Protein AF-A0A9P7B261-F1 (afdb_monomer_lite)

Foldseek 3Di:
DDDPPVDFWDKAFQAKDWDDDPDFDIWIWTWIDTPPDRDIWIKTWFDQQLDFQRLLQDDPPDAQVNNVGRVNAPDDDDPPDRHRQDDVVLRGGWDADPPRSTTDDDVSRHDDQPPAAEEEAAEDECCVCPVVDLLACRNVLVVVSVVQQRDCADPLPRDGGNVRGHIYTYHPCYPLNPDDVLNVQLVVVVVVPDASVRSCVVVVHDPHPDDCSNVLSRCVSSSHANYAYAFQQVVNQVSNDDPPRHHDPHDDYREAVCLRDVVDGRDDPSHVSVVCCCVPPVPGNYDRPDPDPPPDD

pLDDT: mean 89.4, std 12.5, range [31.41, 98.75]

InterPro domains:
  IPR000926 GTP cyclohydrolase II, RibA [TIGR00505] (62-286)
  IPR000926 GTP cyclohydrolase II, RibA [cd00641] (11-286)
  IPR032677 GTP cyclohydrolase II [PF00925] (111-252)
  IPR036144 GTP cyclohydrolase II superfamily [G3DSA:3.40.50.10990] (10-256)
  IPR036144 GTP cyclohydrolase II superfamily [SSF142695] (10-254)

Sequence (297 aa):
MTANNTDLPIVQCIARARIPTTQGPDIFLHLYANNRDNKEHLAIVFGEDIRSRSLFKRRPGETQNDRMIRGAYVGKLHPGRTIADTDGKLGLTLHFDDKTGELLYESKTTWDPENATLVRIHSECYTGENAWSARCDCGEQFDRAGKLIACEHEKETGIKGGNGHGVIVYLRQEGRGIGLGEKLKAYNLQDLGADTVQANVMLNHPVDARDFSIGKAIIMDLGISNVRLLTNNPDKIAQVEYEPRIRCVERVPMVPIHWTNENEGIKSKEIEGYLRTKIERMGHLLQEPIKLHTTTE

Organism: Maudiozyma exigua (NCBI:txid34358)

Secondary structure (DSSP, 8-state):
------PPPPEEEEEEEEE--SSSS-EEEEEEEESSSS--EEEEEESSS---HHHHS--TT--HHHHHHTT--SS---TT---SSEETTTTEE--B-TTT-PBPP-TTTS--TTS-EEEEEEE--HHHHHS--TT-SHHHHHHHHHHHHHSSB-TTT--B--TT-EEEEEE--GGGGT-HHHHHHHHHHHHTT--HHHHHHHTT--S----THHHHHHHHHTT--EEEEE-S-HHHHHHH-BTTTBEEEEEEP---HHHH-TTSS---HHHHHHHHHHHHTT---------------

Structure (mmCIF, N/CA/C/O backbone):
data_AF-A0A9P7B261-F1
#
_entry.id   AF-A0A9P7B261-F1
#
loop_
_atom_site.group_PDB
_atom_site.id
_atom_site.type_symbol
_atom_site.label_atom_id
_atom_site.label_alt_id
_atom_site.label_comp_id
_atom_site.label_asym_id
_atom_site.label_entity_id
_atom_site.label_seq_id
_atom_site.pdbx_PDB_ins_code
_atom_site.Cartn_x
_atom_site.Cartn_y
_atom_site.Cartn_z
_atom_site.occupancy
_atom_site.B_iso_or_equiv
_atom_site.auth_seq_id
_atom_site.auth_comp_id
_atom_site.auth_asym_id
_atom_site.auth_atom_id
_atom_site.pdbx_PDB_model_num
ATOM 1 N N . MET A 1 1 ? 0.373 -26.857 -16.756 1.00 36.69 1 MET A N 1
ATOM 2 C CA . MET A 1 1 ? -0.241 -27.347 -15.505 1.00 36.69 1 MET A CA 1
ATOM 3 C C . MET A 1 1 ? 0.471 -26.663 -14.354 1.00 36.69 1 MET A C 1
ATOM 5 O O . MET A 1 1 ? 1.553 -27.088 -13.980 1.00 36.69 1 MET A O 1
ATOM 9 N N . THR A 1 2 ? -0.066 -25.550 -13.870 1.00 31.41 2 THR A N 1
ATOM 10 C CA . THR A 1 2 ? 0.510 -24.787 -12.756 1.00 31.41 2 THR A CA 1
ATOM 11 C C . THR A 1 2 ? -0.577 -24.624 -11.713 1.00 31.41 2 THR A C 1
ATOM 13 O O . THR A 1 2 ? -1.710 -24.288 -12.044 1.00 31.41 2 THR A O 1
ATOM 16 N N . ALA A 1 3 ? -0.235 -24.999 -10.487 1.00 31.95 3 ALA A N 1
ATOM 17 C CA . ALA A 1 3 ? -1.153 -25.233 -9.392 1.00 31.95 3 ALA A CA 1
ATOM 18 C C . ALA A 1 3 ? -2.058 -24.023 -9.128 1.00 31.95 3 ALA A C 1
ATOM 20 O O . ALA A 1 3 ? -1.593 -22.959 -8.723 1.00 31.95 3 ALA A O 1
ATOM 21 N N . ASN A 1 4 ? -3.362 -24.236 -9.300 1.00 34.81 4 ASN A N 1
ATOM 22 C CA . ASN A 1 4 ? -4.404 -23.482 -8.622 1.00 34.81 4 ASN A CA 1
ATOM 23 C C . ASN A 1 4 ? -4.225 -23.700 -7.114 1.00 34.81 4 ASN A C 1
ATOM 25 O O . ASN A 1 4 ? -4.826 -24.601 -6.536 1.00 34.81 4 ASN A O 1
ATOM 29 N N . ASN A 1 5 ? -3.350 -22.922 -6.480 1.00 42.59 5 ASN A N 1
ATOM 30 C CA . ASN A 1 5 ? -3.343 -22.818 -5.031 1.00 42.59 5 ASN A CA 1
ATOM 31 C C . ASN A 1 5 ? -4.455 -21.826 -4.671 1.00 42.59 5 ASN A C 1
ATOM 33 O O . ASN A 1 5 ? -4.249 -20.617 -4.664 1.00 42.59 5 ASN A O 1
ATOM 37 N N . THR A 1 6 ? -5.666 -22.362 -4.534 1.00 54.78 6 THR A N 1
ATOM 38 C CA . THR A 1 6 ? -6.939 -21.641 -4.393 1.00 54.78 6 THR A CA 1
ATOM 39 C C . THR A 1 6 ? -7.131 -20.957 -3.045 1.00 54.78 6 THR A C 1
ATOM 41 O O . THR A 1 6 ? -8.149 -20.296 -2.866 1.00 54.78 6 THR A O 1
ATOM 44 N N . ASP A 1 7 ? -6.194 -21.101 -2.108 1.00 77.06 7 ASP A N 1
ATOM 45 C CA . ASP A 1 7 ? -6.332 -20.521 -0.776 1.00 77.06 7 ASP A CA 1
ATOM 46 C C . ASP A 1 7 ? -5.539 -19.218 -0.656 1.00 77.06 7 ASP A C 1
ATOM 48 O O . ASP A 1 7 ? -4.327 -19.165 -0.891 1.00 77.06 7 ASP A O 1
ATOM 52 N N . LEU A 1 8 ? -6.250 -18.146 -0.309 1.00 88.69 8 LEU A N 1
ATOM 53 C CA . LEU A 1 8 ? -5.652 -16.857 0.010 1.00 88.69 8 LEU A CA 1
ATOM 54 C C . LEU A 1 8 ? -4.740 -16.993 1.235 1.00 88.69 8 LEU A C 1
ATOM 56 O O . LEU A 1 8 ? -5.130 -17.637 2.212 1.00 88.69 8 LEU A O 1
ATOM 60 N N . PRO A 1 9 ? -3.561 -16.349 1.243 1.00 92.94 9 PRO A N 1
ATOM 61 C CA . PRO A 1 9 ? -2.733 -16.333 2.433 1.00 92.94 9 PRO A CA 1
ATOM 62 C C . PRO A 1 9 ? -3.465 -15.616 3.567 1.00 92.94 9 PRO A C 1
ATOM 64 O O . PRO A 1 9 ? -4.174 -14.626 3.364 1.00 92.94 9 PRO A O 1
ATOM 67 N N . ILE A 1 10 ? -3.259 -16.111 4.782 1.00 95.06 10 ILE A N 1
ATOM 68 C CA . ILE A 1 10 ? -3.734 -15.452 5.990 1.00 95.06 10 ILE A CA 1
ATOM 69 C C . ILE A 1 10 ? -2.763 -14.314 6.268 1.00 95.06 10 ILE A C 1
ATOM 71 O O . ILE A 1 10 ? -1.568 -14.550 6.448 1.00 95.06 10 ILE A O 1
ATOM 75 N N . VAL A 1 11 ? -3.283 -13.090 6.308 1.00 97.50 11 VAL A N 1
ATOM 76 C CA . VAL A 1 11 ? -2.526 -11.897 6.691 1.00 97.50 11 VAL A CA 1
ATOM 77 C C . VAL A 1 11 ? -3.073 -11.332 7.993 1.00 97.50 11 VAL A C 1
ATOM 79 O O . VAL A 1 11 ? -4.273 -11.390 8.256 1.00 97.50 11 VAL A O 1
ATOM 82 N N . GLN A 1 12 ? -2.186 -10.775 8.807 1.00 97.81 12 GLN A N 1
ATOM 83 C CA . GLN A 1 12 ? -2.548 -10.114 10.051 1.00 97.81 12 GLN A CA 1
ATOM 84 C C . GLN A 1 12 ? -1.775 -8.809 10.169 1.00 97.81 12 GLN A C 1
ATOM 86 O O . GLN A 1 12 ? -0.544 -8.806 10.141 1.00 97.81 12 GLN A O 1
ATOM 91 N N . CYS A 1 13 ? -2.492 -7.701 10.336 1.00 98.50 13 CYS A N 1
ATOM 92 C CA . CYS A 1 13 ? -1.873 -6.428 10.649 1.00 98.50 13 CYS A CA 1
ATOM 93 C C . CYS A 1 13 ? -1.419 -6.432 12.115 1.00 98.50 13 CYS A C 1
ATOM 95 O O . CYS A 1 13 ? -2.220 -6.545 13.049 1.00 98.50 13 CYS A O 1
ATOM 97 N N . ILE A 1 14 ? -0.106 -6.354 12.306 1.00 97.38 14 ILE A N 1
ATOM 98 C CA . ILE A 1 14 ? 0.549 -6.434 13.611 1.00 97.38 14 ILE A CA 1
ATOM 99 C C . ILE A 1 14 ? 0.516 -5.072 14.299 1.00 97.38 14 ILE A C 1
ATOM 101 O O . ILE A 1 14 ? 0.225 -4.989 15.493 1.00 97.38 14 ILE A O 1
ATOM 105 N N . ALA A 1 15 ? 0.807 -4.016 13.539 1.00 98.12 15 ALA A N 1
ATOM 106 C CA . ALA A 1 15 ? 0.927 -2.664 14.053 1.00 98.12 15 ALA A CA 1
ATOM 107 C C . ALA A 1 15 ? 0.509 -1.625 13.010 1.00 98.12 15 ALA A C 1
ATOM 109 O O . ALA A 1 15 ? 0.711 -1.815 11.808 1.00 98.12 15 ALA A O 1
ATOM 110 N N . ARG A 1 16 ? -0.013 -0.495 13.494 1.00 98.38 16 ARG A N 1
ATOM 111 C CA . ARG A 1 16 ? -0.264 0.713 12.704 1.00 98.38 16 ARG A CA 1
ATOM 112 C C . ARG A 1 16 ? 0.346 1.934 13.375 1.00 98.38 16 ARG A C 1
ATOM 114 O O . ARG A 1 16 ? 0.224 2.104 14.585 1.00 98.38 16 ARG A O 1
ATOM 121 N N . ALA A 1 17 ? 0.916 2.836 12.585 1.00 98.00 17 ALA A N 1
ATOM 122 C CA . ALA A 1 17 ? 1.353 4.141 13.068 1.00 98.00 17 ALA A CA 1
ATOM 123 C C . ALA A 1 17 ? 0.960 5.259 12.099 1.00 98.00 17 ALA A C 1
ATOM 125 O O . ALA A 1 17 ? 1.026 5.092 10.882 1.00 98.00 17 ALA A O 1
ATOM 126 N N . ARG A 1 18 ? 0.583 6.417 12.655 1.00 97.38 18 ARG A N 1
ATOM 127 C CA . ARG A 1 18 ? 0.432 7.666 11.902 1.00 97.38 18 ARG A CA 1
ATOM 128 C C . ARG A 1 18 ? 1.814 8.201 11.553 1.00 97.38 18 ARG A C 1
ATOM 130 O O . ARG A 1 18 ? 2.606 8.466 12.456 1.00 97.38 18 ARG A O 1
ATOM 137 N N . ILE A 1 19 ? 2.052 8.451 10.275 1.00 96.94 19 ILE A N 1
ATOM 138 C CA . ILE A 1 19 ? 3.252 9.099 9.762 1.00 96.94 19 ILE A CA 1
ATOM 139 C C . ILE A 1 19 ? 2.853 10.481 9.233 1.00 96.94 19 ILE A C 1
ATOM 141 O O . ILE A 1 19 ? 2.162 10.571 8.216 1.00 96.94 19 ILE A O 1
ATOM 145 N N . PRO A 1 20 ? 3.241 11.567 9.924 1.00 93.88 20 PRO A N 1
ATOM 146 C CA . PRO A 1 20 ? 3.124 12.896 9.351 1.00 93.88 20 PRO A CA 1
ATOM 147 C C . PRO A 1 20 ? 4.016 13.011 8.115 1.00 93.88 20 PRO A C 1
ATOM 149 O O . PRO A 1 20 ? 5.189 12.641 8.155 1.00 93.88 20 PRO A O 1
ATOM 152 N N . THR A 1 21 ? 3.453 13.522 7.028 1.00 90.31 21 THR A N 1
ATOM 153 C CA . THR A 1 21 ? 4.168 13.759 5.772 1.00 90.31 21 THR A CA 1
ATOM 154 C C . THR A 1 21 ? 4.678 15.199 5.718 1.00 90.31 21 THR A C 1
ATOM 156 O O . THR A 1 21 ? 4.170 16.090 6.400 1.00 90.31 21 THR A O 1
ATOM 159 N N . THR A 1 22 ? 5.728 15.443 4.931 1.00 85.69 22 THR A N 1
ATOM 160 C CA . THR A 1 22 ? 6.250 16.802 4.698 1.00 85.69 22 THR A CA 1
ATOM 161 C C . THR A 1 22 ? 5.345 17.610 3.771 1.00 85.69 22 THR A C 1
ATOM 163 O O . THR A 1 22 ? 5.371 18.839 3.802 1.00 85.69 22 THR A O 1
ATOM 166 N N . GLN A 1 23 ? 4.560 16.920 2.941 1.00 74.81 23 GLN A N 1
ATOM 167 C CA . GLN A 1 23 ? 3.621 17.476 1.978 1.00 74.81 23 GLN A CA 1
ATOM 168 C C . GLN A 1 23 ? 2.401 16.551 1.880 1.00 74.81 23 GLN A C 1
ATOM 170 O O . GLN A 1 23 ? 2.556 15.340 1.724 1.00 74.81 23 GLN A O 1
ATOM 175 N N . GLY A 1 24 ? 1.197 17.126 1.924 1.00 78.75 24 GLY A N 1
ATOM 176 C CA . GLY A 1 24 ? -0.060 16.381 1.808 1.00 78.75 24 GLY A CA 1
ATOM 177 C C . GLY A 1 24 ? -0.645 15.909 3.149 1.00 78.75 24 GLY A C 1
ATOM 178 O O . GLY A 1 24 ? -0.261 16.416 4.205 1.00 78.75 24 GLY A O 1
ATOM 179 N N . PRO A 1 25 ? -1.636 14.997 3.116 1.00 87.19 25 PRO A N 1
ATOM 180 C CA . PRO A 1 25 ? -2.267 14.481 4.324 1.00 87.19 25 PRO A CA 1
ATOM 181 C C . PRO A 1 25 ? -1.325 13.548 5.092 1.00 87.19 25 PRO A C 1
ATOM 183 O O . PRO A 1 25 ? -0.366 12.994 4.546 1.00 87.19 25 PRO A O 1
ATOM 186 N N . ASP A 1 26 ? -1.635 13.339 6.370 1.00 93.50 26 ASP A N 1
ATOM 187 C CA . ASP A 1 26 ? -1.022 12.261 7.139 1.00 93.50 26 ASP A CA 1
ATOM 188 C C . ASP A 1 26 ? -1.330 10.905 6.499 1.00 93.50 26 ASP A C 1
ATOM 190 O O . ASP A 1 26 ? -2.438 10.668 6.012 1.00 93.50 26 ASP A O 1
ATOM 194 N N . ILE A 1 27 ? -0.367 9.994 6.577 1.00 96.88 27 ILE A N 1
ATOM 195 C CA . ILE A 1 27 ? -0.532 8.610 6.133 1.00 96.88 27 ILE A CA 1
ATOM 196 C C . ILE A 1 27 ? -0.436 7.662 7.324 1.00 96.88 27 ILE A C 1
ATOM 198 O O . ILE A 1 27 ? 0.074 8.010 8.391 1.00 96.88 27 ILE A O 1
ATOM 202 N N . PHE A 1 28 ? -0.907 6.436 7.145 1.00 98.25 28 PHE A N 1
ATOM 203 C CA . PHE A 1 28 ? -0.845 5.383 8.146 1.00 98.25 28 PHE A CA 1
ATOM 204 C C . PHE A 1 28 ? -0.113 4.175 7.584 1.00 98.25 28 PHE A C 1
ATOM 206 O O . PHE A 1 28 ? -0.563 3.550 6.624 1.00 98.25 28 PHE A O 1
ATOM 213 N N . LEU A 1 29 ? 1.005 3.817 8.210 1.00 98.38 29 LEU A N 1
ATOM 214 C CA . LEU A 1 29 ? 1.703 2.579 7.888 1.00 98.38 29 LEU A CA 1
ATOM 215 C C . LEU A 1 29 ? 1.076 1.442 8.669 1.00 98.38 29 LEU A C 1
ATOM 217 O O . LEU A 1 29 ? 1.004 1.514 9.892 1.00 98.38 29 LEU A O 1
ATOM 221 N N . HIS A 1 30 ? 0.652 0.409 7.956 1.00 98.75 30 HIS A N 1
ATOM 222 C CA . HIS A 1 30 ? 0.167 -0.844 8.511 1.00 98.75 30 HIS A CA 1
ATOM 223 C C . HIS A 1 30 ? 1.188 -1.936 8.204 1.00 98.75 30 HIS A C 1
ATOM 225 O O . HIS A 1 30 ? 1.471 -2.200 7.036 1.00 98.75 30 HIS A O 1
ATOM 231 N N . LEU A 1 31 ? 1.738 -2.562 9.239 1.00 98.56 31 LEU A N 1
ATOM 232 C CA . LEU A 1 31 ? 2.679 -3.672 9.122 1.00 98.56 31 LEU A CA 1
ATOM 233 C C . LEU A 1 31 ? 1.916 -4.994 9.170 1.00 98.56 31 LEU A C 1
ATOM 235 O O . LEU A 1 31 ? 1.135 -5.214 10.094 1.00 98.56 31 LEU A O 1
ATOM 239 N N . TYR A 1 32 ? 2.148 -5.865 8.196 1.00 98.62 32 TYR A N 1
ATOM 240 C CA . TYR A 1 32 ? 1.475 -7.149 8.038 1.00 98.62 32 TYR A CA 1
ATOM 241 C C . TYR A 1 32 ? 2.456 -8.312 8.154 1.00 98.62 32 TYR A C 1
ATOM 243 O O . TYR A 1 32 ? 3.476 -8.325 7.467 1.00 98.62 32 TYR A O 1
ATOM 251 N N . ALA A 1 33 ? 2.094 -9.313 8.953 1.00 97.94 33 ALA A N 1
ATOM 252 C CA . ALA A 1 33 ? 2.643 -10.664 8.863 1.00 97.94 33 ALA A CA 1
ATOM 253 C C . ALA A 1 33 ? 1.709 -11.556 8.046 1.00 97.94 33 ALA A C 1
ATOM 255 O O . ALA A 1 33 ? 0.530 -11.240 7.856 1.00 97.94 33 ALA A O 1
ATOM 256 N N . ASN A 1 34 ? 2.243 -12.674 7.561 1.00 96.69 34 ASN A N 1
ATOM 257 C CA . ASN A 1 34 ? 1.502 -13.628 6.754 1.00 96.69 34 ASN A CA 1
ATOM 258 C C . ASN A 1 34 ? 1.999 -15.068 6.973 1.00 96.69 34 ASN A C 1
ATOM 260 O O . ASN A 1 34 ? 3.027 -15.282 7.608 1.00 96.69 34 ASN A O 1
ATOM 264 N N . ASN A 1 35 ? 1.253 -16.055 6.470 1.00 95.44 35 ASN A N 1
ATOM 265 C CA . ASN A 1 35 ? 1.597 -17.481 6.565 1.00 95.44 35 ASN A CA 1
ATOM 266 C C . ASN A 1 35 ? 2.258 -18.057 5.296 1.00 95.44 35 ASN A C 1
ATOM 268 O O . ASN A 1 35 ? 2.374 -19.276 5.164 1.00 95.44 35 ASN A O 1
ATOM 272 N N . ARG A 1 36 ? 2.620 -17.204 4.334 1.00 93.31 36 ARG A N 1
ATOM 273 C CA . ARG A 1 36 ? 3.122 -17.587 3.010 1.00 93.31 36 ARG A CA 1
ATOM 274 C C . ARG A 1 36 ? 4.631 -17.428 2.899 1.00 93.31 36 ARG A C 1
ATOM 276 O O . ARG A 1 36 ? 5.290 -18.269 2.294 1.00 93.31 36 ARG A O 1
ATOM 283 N N . ASP A 1 37 ? 5.165 -16.370 3.493 1.00 91.94 37 ASP A N 1
ATOM 284 C CA . ASP A 1 37 ? 6.588 -16.129 3.651 1.00 91.94 37 ASP A CA 1
ATOM 285 C C . ASP A 1 37 ? 6.915 -15.621 5.067 1.00 91.94 37 ASP A C 1
ATOM 287 O O . ASP A 1 37 ? 6.034 -15.361 5.884 1.00 91.94 37 ASP A O 1
ATOM 291 N N . ASN A 1 38 ? 8.209 -15.507 5.372 1.00 91.44 38 ASN A N 1
ATOM 292 C CA . ASN A 1 38 ? 8.695 -15.015 6.665 1.00 91.44 38 ASN A CA 1
ATOM 293 C C . ASN A 1 38 ? 8.965 -13.503 6.643 1.00 91.44 38 ASN A C 1
ATOM 295 O O . ASN A 1 38 ? 9.824 -13.016 7.382 1.00 91.44 38 ASN A O 1
ATOM 299 N N . LYS A 1 39 ? 8.319 -12.761 5.738 1.00 94.56 39 LYS A N 1
ATOM 300 C CA . LYS A 1 39 ? 8.553 -11.331 5.570 1.00 94.56 39 LYS A CA 1
ATOM 301 C C . LYS A 1 39 ? 7.387 -10.541 6.130 1.00 94.56 39 LYS A C 1
ATOM 303 O O . LYS A 1 39 ? 6.220 -10.904 6.023 1.00 94.56 39 LYS A O 1
ATOM 308 N N . GLU A 1 40 ? 7.728 -9.390 6.679 1.00 95.00 40 GLU A N 1
ATOM 309 C CA . GLU A 1 40 ? 6.734 -8.367 6.947 1.00 95.00 40 GLU A CA 1
ATOM 310 C C . GLU A 1 40 ? 6.460 -7.595 5.657 1.00 95.00 40 GLU A C 1
ATOM 312 O O . GLU A 1 40 ? 7.372 -7.330 4.868 1.00 95.00 40 GLU A O 1
ATOM 317 N N . HIS A 1 41 ? 5.211 -7.214 5.441 1.00 98.00 41 HIS A N 1
ATOM 318 C CA . HIS A 1 41 ? 4.792 -6.361 4.336 1.00 98.00 41 HIS A CA 1
ATOM 319 C C . HIS A 1 41 ? 4.103 -5.117 4.866 1.00 98.00 41 HIS A C 1
ATOM 321 O O . HIS A 1 41 ? 3.682 -5.072 6.020 1.00 98.00 41 HIS A O 1
ATOM 327 N N . LEU A 1 42 ? 4.004 -4.087 4.034 1.00 98.25 42 LEU A N 1
ATOM 328 C CA . LEU A 1 42 ? 3.447 -2.808 4.445 1.00 98.25 42 LEU A CA 1
ATOM 329 C C . LEU A 1 42 ? 2.225 -2.463 3.602 1.00 98.25 42 LEU A C 1
ATOM 331 O O . LEU A 1 42 ? 2.184 -2.730 2.403 1.00 98.25 42 LEU A O 1
ATOM 335 N N . ALA A 1 43 ? 1.254 -1.804 4.218 1.00 98.69 43 ALA A N 1
ATOM 336 C CA . ALA A 1 43 ? 0.284 -0.992 3.505 1.00 98.69 43 ALA A CA 1
ATOM 337 C C . ALA A 1 43 ? 0.449 0.463 3.940 1.00 98.69 43 ALA A C 1
ATOM 339 O O . ALA A 1 43 ? 0.338 0.788 5.123 1.00 98.69 43 ALA A O 1
ATOM 340 N N . ILE A 1 44 ? 0.736 1.327 2.972 1.00 98.50 44 ILE A N 1
ATOM 341 C CA . ILE A 1 44 ? 0.819 2.773 3.145 1.00 98.50 44 ILE A CA 1
ATOM 342 C C . ILE A 1 44 ? -0.559 3.327 2.820 1.00 98.50 44 ILE A C 1
ATOM 344 O O . ILE A 1 44 ? -0.952 3.378 1.655 1.00 98.50 44 ILE A O 1
ATOM 348 N N . VAL A 1 45 ? -1.312 3.663 3.858 1.00 98.56 45 VAL A N 1
ATOM 349 C CA . VAL A 1 45 ? -2.728 4.005 3.754 1.00 98.56 45 VAL A CA 1
ATOM 350 C C . VAL A 1 45 ? -2.908 5.512 3.883 1.00 98.56 45 VAL A C 1
ATOM 352 O O . VAL A 1 45 ? -2.438 6.120 4.843 1.00 98.56 45 VAL A O 1
ATOM 355 N N . PHE A 1 46 ? -3.601 6.098 2.917 1.00 97.81 46 PHE A N 1
ATOM 356 C CA . PHE A 1 46 ? -4.087 7.471 2.936 1.00 97.81 46 PHE A CA 1
ATOM 357 C C . PHE A 1 46 ? -5.571 7.408 3.308 1.00 97.81 46 PHE A C 1
ATOM 359 O O . PHE A 1 46 ? -6.310 6.630 2.704 1.00 97.81 46 PHE A O 1
ATOM 366 N N . GLY A 1 47 ? -5.983 8.176 4.316 1.00 95.69 47 GLY A N 1
ATOM 367 C CA . GLY A 1 47 ? -7.305 8.058 4.940 1.00 95.69 47 GLY A CA 1
ATOM 368 C C . GLY A 1 47 ? -7.227 7.311 6.272 1.00 95.69 47 GLY A C 1
ATOM 369 O O . GLY A 1 47 ? -6.729 6.190 6.360 1.00 95.69 47 GLY A O 1
ATOM 370 N N . GLU A 1 48 ? -7.667 7.958 7.352 1.00 95.25 48 GLU A N 1
ATOM 371 C CA . GLU A 1 48 ? -7.641 7.378 8.705 1.00 95.25 48 GLU A CA 1
ATOM 372 C C . GLU A 1 48 ? -8.715 6.296 8.898 1.00 95.25 48 GLU A C 1
ATOM 374 O O . GLU A 1 48 ? -8.557 5.399 9.727 1.00 95.25 48 GLU A O 1
ATOM 379 N N . ASP A 1 49 ? -9.783 6.392 8.117 1.00 96.69 49 ASP A N 1
ATOM 380 C CA . ASP A 1 49 ? -10.988 5.571 8.107 1.00 96.69 49 ASP A CA 1
ATOM 381 C C . ASP A 1 49 ? -10.861 4.281 7.281 1.00 96.69 49 ASP A C 1
ATOM 383 O O . ASP A 1 49 ? -11.674 3.367 7.443 1.00 96.69 49 ASP A O 1
ATOM 387 N N . ILE A 1 50 ? -9.812 4.147 6.462 1.00 97.88 50 ILE A N 1
ATOM 388 C CA . ILE A 1 50 ? -9.404 2.863 5.880 1.00 97.88 50 ILE A CA 1
ATOM 389 C C . ILE A 1 50 ? -8.678 2.059 6.964 1.00 97.88 50 ILE A C 1
ATOM 391 O O . ILE A 1 50 ? -7.512 2.305 7.289 1.00 97.88 50 ILE A O 1
ATOM 395 N N . ARG A 1 51 ? -9.381 1.084 7.546 1.00 96.25 51 ARG A N 1
ATOM 396 C CA . ARG A 1 51 ? -8.904 0.325 8.706 1.00 96.25 51 ARG A CA 1
ATOM 397 C C . ARG A 1 51 ? -8.773 -1.158 8.419 1.00 96.25 51 ARG A C 1
ATOM 399 O O . ARG A 1 51 ? -9.696 -1.807 7.945 1.00 96.25 51 ARG A O 1
ATOM 406 N N . SER A 1 52 ? -7.633 -1.703 8.828 1.00 98.12 52 SER A N 1
ATOM 407 C CA . SER A 1 52 ? -7.414 -3.145 8.885 1.00 98.12 52 SER A CA 1
ATOM 408 C C . SER A 1 52 ? -8.408 -3.818 9.841 1.00 98.12 52 SER A C 1
ATOM 410 O O . SER A 1 52 ? -8.468 -3.489 11.029 1.00 98.12 52 SER A O 1
ATOM 412 N N . ARG A 1 53 ? -9.153 -4.804 9.342 1.00 97.50 53 ARG A N 1
ATOM 413 C CA . ARG A 1 53 ? -10.083 -5.637 10.112 1.00 97.50 53 ARG A CA 1
ATOM 414 C C . ARG A 1 53 ? -9.336 -6.436 11.173 1.00 97.50 53 ARG A C 1
ATOM 416 O O . ARG A 1 53 ? -9.723 -6.405 12.340 1.00 97.50 53 ARG A O 1
ATOM 423 N N . SER A 1 54 ? -8.239 -7.094 10.798 1.00 97.81 54 SER A N 1
ATOM 424 C CA . SER A 1 54 ? -7.407 -7.873 11.721 1.00 97.81 54 SER A CA 1
ATOM 425 C C . SER A 1 54 ? -6.755 -7.020 12.813 1.00 97.81 54 SER A C 1
ATOM 427 O O . SER A 1 54 ? -6.622 -7.479 13.953 1.00 97.81 54 SER A O 1
ATOM 429 N N . LEU A 1 55 ? -6.398 -5.767 12.508 1.00 98.25 55 LEU A N 1
ATOM 430 C CA . LEU A 1 55 ? -5.927 -4.828 13.515 1.00 98.25 55 LEU A CA 1
ATOM 431 C C . LEU A 1 55 ? -7.087 -4.402 14.418 1.00 98.25 55 LEU A C 1
ATOM 433 O O . LEU A 1 55 ? -7.002 -4.537 15.631 1.00 98.25 55 LEU A O 1
ATOM 437 N N . PHE A 1 56 ? -8.185 -3.882 13.887 1.00 98.06 56 PHE A N 1
ATOM 438 C CA . PHE A 1 56 ? -9.187 -3.249 14.747 1.00 98.06 56 PHE A CA 1
ATOM 439 C C . PHE A 1 56 ? -10.013 -4.232 15.582 1.00 98.06 56 PHE A C 1
ATOM 441 O O . PHE A 1 56 ? -10.509 -3.833 16.643 1.00 98.06 56 PHE A O 1
ATOM 448 N N . LYS A 1 57 ? -10.070 -5.511 15.186 1.00 97.81 57 LYS A N 1
ATOM 449 C CA . LYS A 1 57 ? -10.707 -6.584 15.959 1.00 97.81 57 LYS A CA 1
ATOM 450 C C . LYS A 1 57 ? -10.216 -6.595 17.412 1.00 97.81 57 LYS A C 1
ATOM 452 O O . LYS A 1 57 ? -9.011 -6.643 17.678 1.00 97.81 57 LYS A O 1
ATOM 457 N N . ARG A 1 58 ? -11.157 -6.514 18.356 1.00 96.69 58 ARG A N 1
ATOM 458 C CA . ARG A 1 58 ? -10.895 -6.613 19.797 1.00 96.69 58 ARG A CA 1
ATOM 459 C C . ARG A 1 58 ? -10.421 -8.020 20.136 1.00 96.69 58 ARG A C 1
ATOM 461 O O . ARG A 1 58 ? -10.972 -9.005 19.647 1.00 96.69 58 ARG A O 1
ATOM 468 N N . ARG A 1 59 ? -9.395 -8.105 20.981 1.00 95.00 59 ARG A N 1
ATOM 469 C CA . ARG A 1 59 ? -8.830 -9.380 21.438 1.00 95.00 59 ARG A CA 1
ATOM 470 C C . ARG A 1 59 ? -9.262 -9.656 22.886 1.00 95.00 59 ARG A C 1
ATOM 472 O O . ARG A 1 59 ? -9.383 -8.709 23.664 1.00 95.00 59 ARG A O 1
ATOM 479 N N . PRO A 1 60 ? -9.496 -10.919 23.281 1.00 93.88 60 PRO A N 1
ATOM 480 C CA . PRO A 1 60 ? -9.820 -11.246 24.668 1.00 93.88 60 PRO A CA 1
ATOM 481 C C . PRO A 1 60 ? -8.738 -10.749 25.636 1.00 93.88 60 PRO A C 1
ATOM 483 O O . PRO A 1 60 ? -7.555 -10.994 25.417 1.00 93.88 60 PRO A O 1
ATOM 486 N N . GLY A 1 61 ? -9.146 -10.045 26.696 1.00 93.81 61 GLY A N 1
ATOM 487 C CA . GLY A 1 61 ? -8.232 -9.500 27.710 1.00 93.81 61 GLY A CA 1
ATOM 488 C C . GLY A 1 61 ? -7.411 -8.277 27.276 1.00 93.81 61 GLY A C 1
ATOM 489 O O . GLY A 1 61 ? -6.603 -7.794 28.060 1.00 93.81 61 GLY A O 1
ATOM 490 N N . GLU A 1 62 ? -7.612 -7.763 26.060 1.00 95.38 62 GLU A N 1
ATOM 491 C CA . GLU A 1 62 ? -6.890 -6.601 25.539 1.00 95.38 62 GLU A CA 1
ATOM 492 C C . GLU A 1 62 ? -7.351 -5.296 26.197 1.00 95.38 62 GLU A C 1
ATOM 494 O O . GLU A 1 62 ? -8.539 -4.963 26.200 1.00 95.38 62 GLU A O 1
ATOM 499 N N . THR A 1 63 ? -6.403 -4.519 26.721 1.00 97.25 63 THR A N 1
ATOM 500 C CA . THR A 1 63 ? -6.694 -3.210 27.312 1.00 97.25 63 THR A CA 1
ATOM 501 C C . THR A 1 63 ? -6.762 -2.107 26.251 1.00 97.25 63 THR A C 1
ATOM 503 O O . THR A 1 63 ? -6.244 -2.228 25.140 1.00 97.25 63 THR A O 1
ATOM 506 N N . GLN A 1 64 ? -7.352 -0.960 26.601 1.00 97.44 64 GLN A N 1
ATOM 507 C CA . GLN A 1 64 ? -7.318 0.231 25.738 1.00 97.44 64 GLN A CA 1
ATOM 508 C C . GLN A 1 64 ? -5.880 0.713 25.474 1.00 97.44 64 GLN A C 1
ATOM 510 O O . GLN A 1 64 ? -5.591 1.221 24.392 1.00 97.44 64 GLN A O 1
ATOM 515 N N . ASN A 1 65 ? -4.960 0.510 26.424 1.00 97.50 65 ASN A N 1
ATOM 516 C CA . ASN A 1 65 ? -3.551 0.839 26.235 1.00 97.50 65 ASN A CA 1
ATOM 517 C C . ASN A 1 65 ? -2.882 -0.080 25.203 1.00 97.50 65 ASN A C 1
ATOM 519 O O . ASN A 1 65 ? -2.195 0.416 24.314 1.00 97.50 65 ASN A O 1
ATOM 523 N N . ASP A 1 66 ? -3.152 -1.387 25.246 1.00 97.69 66 ASP A N 1
ATOM 524 C CA . ASP A 1 66 ? -2.631 -2.344 24.257 1.00 97.69 66 ASP A CA 1
ATOM 525 C C . ASP A 1 66 ? -3.096 -1.992 22.840 1.00 97.69 66 ASP A C 1
ATOM 527 O O . ASP A 1 66 ? -2.308 -2.010 21.892 1.00 97.69 66 ASP A O 1
ATOM 531 N N . ARG A 1 67 ? -4.367 -1.587 22.703 1.00 97.81 67 ARG A N 1
ATOM 532 C CA . ARG A 1 67 ? -4.938 -1.094 21.440 1.00 97.81 67 ARG A CA 1
ATOM 533 C C . ARG A 1 67 ? -4.212 0.145 20.933 1.00 97.81 67 ARG A C 1
ATOM 535 O O . ARG A 1 67 ? -3.854 0.188 19.757 1.00 97.81 67 ARG A O 1
ATOM 542 N N . MET A 1 68 ? -3.946 1.125 21.800 1.00 97.69 68 MET A N 1
ATOM 543 C CA . MET A 1 68 ? -3.172 2.314 21.425 1.00 97.69 68 MET A CA 1
ATOM 544 C C . MET A 1 68 ? -1.741 1.954 21.004 1.00 97.69 68 MET A C 1
ATOM 546 O O . MET A 1 68 ? -1.292 2.447 19.970 1.00 97.69 68 MET A O 1
ATOM 550 N N . ILE A 1 69 ? -1.061 1.064 21.740 1.00 97.19 69 ILE A N 1
ATOM 551 C CA . ILE A 1 69 ? 0.321 0.631 21.461 1.00 97.19 69 ILE A CA 1
ATOM 552 C C . ILE A 1 69 ? 0.445 0.017 20.067 1.00 97.19 69 ILE A C 1
ATOM 554 O O . ILE A 1 69 ? 1.358 0.359 19.320 1.00 97.19 69 ILE A O 1
ATOM 558 N N . ARG A 1 70 ? -0.482 -0.864 19.685 1.00 97.00 70 ARG A N 1
ATOM 559 C CA . ARG A 1 70 ? -0.455 -1.499 18.358 1.00 97.00 70 ARG A CA 1
ATOM 560 C C . ARG A 1 70 ? -1.147 -0.684 17.261 1.00 97.00 70 ARG A C 1
ATOM 562 O O . ARG A 1 70 ? -1.198 -1.125 16.117 1.00 97.00 70 ARG A O 1
ATOM 569 N N . GLY A 1 71 ? -1.698 0.486 17.580 1.00 97.69 71 GLY A N 1
ATOM 570 C CA . GLY A 1 71 ? -2.286 1.394 16.592 1.00 97.69 71 GLY A CA 1
ATOM 571 C C . GLY A 1 71 ? -3.768 1.188 16.260 1.00 97.69 71 GLY A C 1
ATOM 572 O O . GLY A 1 71 ? -4.259 1.773 15.295 1.00 97.69 71 GLY A O 1
ATOM 573 N N . ALA A 1 72 ? -4.499 0.392 17.041 1.00 98.12 72 ALA A N 1
ATOM 574 C CA . ALA A 1 72 ? -5.948 0.211 16.919 1.00 98.12 72 ALA A CA 1
ATOM 575 C C . ALA A 1 72 ? -6.717 1.307 17.678 1.00 98.12 72 ALA A C 1
ATOM 577 O O . ALA A 1 72 ? -7.390 1.042 18.671 1.00 98.12 72 ALA A O 1
ATOM 578 N N . TYR A 1 73 ? -6.591 2.553 17.226 1.00 97.75 73 TYR A N 1
ATOM 579 C CA . TYR A 1 73 ? -7.284 3.716 17.785 1.00 97.75 73 TYR A CA 1
ATOM 580 C C . TYR A 1 73 ? -7.904 4.577 16.679 1.00 97.75 73 TYR A C 1
ATOM 582 O O . TYR A 1 73 ? -7.495 4.492 15.518 1.00 97.75 73 TYR A O 1
ATOM 590 N N . VAL A 1 74 ? -8.858 5.431 17.054 1.00 97.06 74 VAL A N 1
ATOM 591 C CA . VAL A 1 74 ? -9.450 6.452 16.172 1.00 97.06 74 VAL A CA 1
ATOM 592 C C . VAL A 1 74 ? -8.866 7.841 16.436 1.00 97.06 74 VAL A C 1
ATOM 594 O O . VAL A 1 74 ? -8.498 8.168 17.570 1.00 97.06 74 VAL A O 1
ATOM 597 N N . GLY A 1 75 ? -8.780 8.677 15.403 1.00 94.38 75 GLY A N 1
ATOM 598 C CA . GLY A 1 75 ? -8.319 10.060 15.531 1.00 94.38 75 GLY A CA 1
ATOM 599 C C . GLY A 1 75 ? -6.832 10.173 15.883 1.00 94.38 75 GLY A C 1
ATOM 600 O O . GLY A 1 75 ? -6.009 9.449 15.325 1.00 94.38 75 GLY A O 1
ATOM 601 N N . LYS A 1 76 ? -6.450 11.090 16.786 1.00 92.88 76 LYS A N 1
ATOM 602 C CA . LYS A 1 76 ? -5.026 11.385 17.067 1.00 92.88 76 LYS A CA 1
ATOM 603 C C . LYS A 1 76 ? -4.627 11.068 18.508 1.00 92.88 76 LYS A C 1
ATOM 605 O O . LYS A 1 76 ? -5.270 11.508 19.461 1.00 92.88 76 LYS A O 1
ATOM 610 N N . LEU A 1 77 ? -3.541 10.314 18.690 1.00 95.12 77 LEU A N 1
ATOM 611 C CA . LEU A 1 77 ? -2.966 10.085 20.019 1.00 95.12 77 LEU A CA 1
ATOM 612 C C . LEU A 1 77 ? -2.353 11.373 20.587 1.00 95.12 77 LEU A C 1
ATOM 614 O O . LEU A 1 77 ? -1.817 12.207 19.854 1.00 95.12 77 LEU A O 1
ATOM 618 N N . HIS A 1 78 ? -2.410 11.510 21.908 1.00 93.88 78 HIS A N 1
ATOM 619 C CA . HIS A 1 78 ? -1.771 12.583 22.664 1.00 93.88 78 HIS A CA 1
ATOM 620 C C . HIS A 1 78 ? -1.392 12.080 24.066 1.00 93.88 78 HIS A C 1
ATOM 622 O O . HIS A 1 78 ? -1.982 11.101 24.538 1.00 93.88 78 HIS A O 1
ATOM 628 N N . PRO A 1 79 ? -0.440 12.735 24.755 1.00 95.75 79 PRO A N 1
ATOM 629 C CA . PRO A 1 79 ? -0.114 12.400 26.137 1.00 95.75 79 PRO A CA 1
ATOM 630 C C . PRO A 1 79 ? -1.365 12.385 27.027 1.00 95.75 79 PRO A C 1
ATOM 632 O O . PRO A 1 79 ? -2.248 13.234 26.884 1.00 95.75 79 PRO A O 1
ATOM 635 N N . GLY A 1 80 ? -1.450 11.391 27.914 1.00 93.69 80 GLY A N 1
ATOM 636 C CA . GLY A 1 80 ? -2.570 11.216 28.844 1.00 93.69 80 GLY A CA 1
ATOM 637 C C . GLY A 1 80 ? -3.845 10.610 28.246 1.00 93.69 80 GLY A C 1
ATOM 638 O O . GLY A 1 80 ? -4.832 10.480 28.965 1.00 93.69 80 GLY A O 1
ATOM 639 N N . ARG A 1 81 ? -3.864 10.228 26.960 1.00 95.75 81 ARG A N 1
ATOM 640 C CA . ARG A 1 81 ? -5.005 9.505 26.376 1.00 95.75 81 ARG A CA 1
ATOM 641 C C . ARG A 1 81 ? -5.146 8.119 27.017 1.00 95.75 81 ARG A C 1
ATOM 643 O O . ARG A 1 81 ? -4.157 7.415 27.181 1.00 95.75 81 ARG A O 1
ATOM 650 N N . THR A 1 82 ? -6.378 7.734 27.351 1.00 96.00 82 THR A N 1
ATOM 651 C CA . THR A 1 82 ? -6.694 6.459 28.027 1.00 96.00 82 THR A CA 1
ATOM 652 C C . THR A 1 82 ? -7.663 5.567 27.250 1.00 96.00 82 THR A C 1
ATOM 654 O O . THR A 1 82 ? -7.755 4.378 27.543 1.00 96.00 82 THR A O 1
ATOM 657 N N . ILE A 1 83 ? -8.371 6.116 26.256 1.00 97.06 83 ILE A N 1
ATOM 658 C CA . ILE A 1 83 ? -9.375 5.406 25.452 1.00 97.06 83 ILE A CA 1
ATOM 659 C C . ILE A 1 83 ? -8.948 5.439 23.980 1.00 97.06 83 ILE A C 1
ATOM 661 O O . ILE A 1 83 ? -8.748 6.512 23.404 1.00 97.06 83 ILE A O 1
ATOM 665 N N . ALA A 1 84 ? -8.803 4.262 23.374 1.00 97.44 84 ALA A N 1
ATOM 666 C CA . ALA A 1 84 ? -8.428 4.075 21.974 1.00 97.44 84 ALA A CA 1
ATOM 667 C C . ALA A 1 84 ? -9.626 4.260 21.031 1.00 97.44 84 ALA A C 1
ATOM 669 O O . ALA A 1 84 ? -9.485 4.805 19.936 1.00 97.44 84 ALA A O 1
ATOM 670 N N . ASP A 1 85 ? -10.803 3.820 21.476 1.00 96.94 85 ASP A N 1
ATOM 671 C CA . ASP A 1 85 ? -11.993 3.679 20.634 1.00 96.94 85 ASP A CA 1
ATOM 672 C C . ASP A 1 85 ? -12.776 4.992 20.442 1.00 96.94 85 ASP A C 1
ATOM 674 O O . ASP A 1 85 ? -13.718 5.026 19.657 1.00 96.94 85 ASP A O 1
ATOM 678 N N . THR A 1 86 ? -12.395 6.086 21.114 1.00 96.75 86 THR A N 1
ATOM 679 C CA . THR A 1 86 ? -13.059 7.395 20.987 1.00 96.75 86 THR A CA 1
ATOM 680 C C . THR A 1 86 ? -12.067 8.532 20.773 1.00 96.75 86 THR A C 1
ATOM 682 O O . THR A 1 86 ? -10.983 8.547 21.357 1.00 96.75 86 THR A O 1
ATOM 685 N N . ASP A 1 87 ? -12.449 9.512 19.954 1.00 95.56 87 ASP A N 1
ATOM 686 C CA . ASP A 1 87 ? -11.782 10.811 19.848 1.00 95.56 87 ASP A CA 1
ATOM 687 C C . ASP A 1 87 ? -12.820 11.911 20.094 1.00 95.56 87 ASP A C 1
ATOM 689 O O . ASP A 1 87 ? -13.647 12.219 19.235 1.00 95.56 87 ASP A O 1
ATOM 693 N N . GLY A 1 88 ? -12.789 12.495 21.295 1.00 91.06 88 GLY A N 1
ATOM 694 C CA . GLY A 1 88 ? -13.755 13.514 21.706 1.00 91.06 88 GLY A CA 1
ATOM 695 C C . GLY A 1 88 ? -13.634 14.834 20.939 1.00 91.06 88 GLY A C 1
ATOM 696 O O . GLY A 1 88 ? -14.620 15.556 20.838 1.00 91.06 88 GLY A O 1
ATOM 697 N N . LYS A 1 89 ? -12.464 15.150 20.363 1.00 91.44 89 LYS A N 1
ATOM 698 C CA . LYS A 1 89 ? -12.278 16.384 19.579 1.00 91.44 89 LYS A CA 1
ATOM 699 C C . LYS A 1 89 ? -12.934 16.269 18.210 1.00 91.44 89 LYS A C 1
ATOM 701 O O . LYS A 1 89 ? -13.501 17.240 17.723 1.00 91.44 89 LYS A O 1
ATOM 706 N N . LEU A 1 90 ? -12.855 15.085 17.608 1.00 92.00 90 LEU A N 1
ATOM 707 C CA . LEU A 1 90 ? -13.4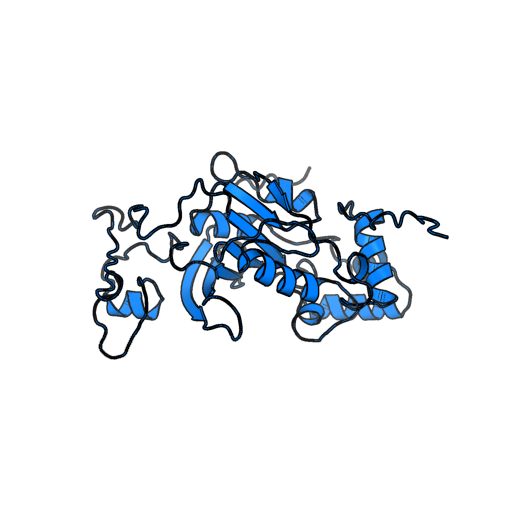72 14.786 16.315 1.00 92.00 90 LEU A CA 1
ATOM 708 C C . LEU A 1 90 ? -14.904 14.236 16.454 1.00 92.00 90 LEU A C 1
ATOM 710 O O . LEU A 1 90 ? -15.609 14.060 15.460 1.00 92.00 90 LEU A O 1
ATOM 714 N N . GLY A 1 91 ? -15.343 13.947 17.683 1.00 94.50 91 GLY A N 1
ATOM 715 C CA . GLY A 1 91 ? -16.629 13.308 17.955 1.00 94.50 91 GLY A CA 1
ATOM 716 C C . GLY A 1 91 ? -16.741 11.930 17.298 1.00 94.50 91 GLY A C 1
ATOM 717 O O . GLY A 1 91 ? -17.806 11.586 16.783 1.00 94.50 91 GLY A O 1
ATOM 718 N N . LEU A 1 92 ? -15.637 11.181 17.238 1.00 96.25 92 LEU A N 1
ATOM 719 C CA . LEU A 1 92 ? -15.576 9.846 16.643 1.00 96.25 92 LEU A CA 1
ATOM 720 C C . LEU A 1 92 ? -15.651 8.786 17.739 1.00 96.25 92 LEU A C 1
ATOM 722 O O . LEU A 1 92 ? -15.048 8.936 18.802 1.00 96.25 92 LEU A O 1
ATOM 726 N N . THR A 1 93 ? -16.388 7.711 17.484 1.00 97.38 93 THR A N 1
ATOM 727 C CA . THR A 1 93 ? -16.488 6.545 18.368 1.00 97.38 93 THR A CA 1
ATOM 728 C C . THR A 1 93 ? -16.548 5.295 17.508 1.00 97.38 93 THR A C 1
ATOM 730 O O . THR A 1 93 ? -17.285 5.257 16.532 1.00 97.38 93 THR A O 1
ATOM 733 N N . LEU A 1 94 ? -15.729 4.303 17.841 1.00 97.88 94 LEU A N 1
ATOM 734 C CA . LEU A 1 94 ? -15.735 3.000 17.196 1.00 97.88 94 LEU A CA 1
ATOM 735 C C . LEU A 1 94 ? -16.665 2.058 17.957 1.00 97.88 94 LEU A C 1
ATOM 737 O O . LEU A 1 94 ? -16.564 1.928 19.181 1.00 97.88 94 LEU A O 1
ATOM 741 N N . HIS A 1 95 ? -17.515 1.360 17.216 1.00 97.50 95 HIS A N 1
ATOM 742 C CA . HIS A 1 95 ? -18.431 0.361 17.745 1.00 97.50 95 HIS A CA 1
ATOM 743 C C . HIS A 1 95 ? -18.020 -1.032 17.276 1.00 97.50 95 HIS A C 1
ATOM 745 O O . HIS A 1 95 ? -17.482 -1.202 16.185 1.00 97.50 95 HIS A O 1
ATOM 751 N N . PHE A 1 96 ? -18.229 -2.034 18.126 1.00 97.69 96 PHE A N 1
ATOM 752 C CA . PHE A 1 96 ? -17.753 -3.393 17.889 1.00 97.69 96 PHE A CA 1
ATOM 753 C C . PHE A 1 96 ? -18.862 -4.390 18.176 1.00 97.69 96 PHE A C 1
ATOM 755 O O . PHE A 1 96 ? -19.697 -4.154 19.046 1.00 97.69 96 PHE A O 1
ATOM 762 N N . ASP A 1 97 ? -18.841 -5.509 17.464 1.00 97.31 97 ASP A N 1
ATOM 763 C CA . ASP A 1 97 ? -19.678 -6.654 17.787 1.00 97.31 97 ASP A CA 1
ATOM 764 C C . ASP A 1 97 ? -19.176 -7.306 19.084 1.00 97.31 97 ASP A C 1
ATOM 766 O O . ASP A 1 97 ? -18.006 -7.680 19.192 1.00 97.31 97 ASP A O 1
ATOM 770 N N . ASP A 1 98 ? -20.053 -7.454 20.077 1.00 93.94 98 ASP A N 1
ATOM 771 C CA . ASP A 1 98 ? -19.676 -7.978 21.396 1.00 93.94 98 ASP A CA 1
ATOM 772 C C . ASP A 1 98 ? -19.308 -9.471 21.382 1.00 93.94 98 ASP A C 1
ATOM 774 O O . ASP A 1 98 ? -18.615 -9.945 22.283 1.00 93.94 98 ASP A O 1
ATOM 778 N N . LYS A 1 99 ? -19.758 -10.233 20.376 1.00 94.69 99 LYS A N 1
ATOM 779 C CA . LYS A 1 99 ? -19.488 -11.673 20.260 1.00 94.69 99 LYS A CA 1
ATOM 780 C C . LYS A 1 99 ? -18.202 -11.937 19.493 1.00 94.69 99 LYS A C 1
ATOM 782 O O . LYS A 1 99 ? -17.413 -12.790 19.892 1.00 94.69 99 LYS A O 1
ATOM 787 N N . THR A 1 100 ? -18.010 -11.254 18.369 1.00 96.44 100 THR A N 1
ATOM 788 C CA . THR A 1 100 ? -16.875 -11.496 17.469 1.00 96.44 100 THR A CA 1
ATOM 789 C C . THR A 1 100 ? -15.702 -10.565 17.754 1.00 96.44 100 THR A C 1
ATOM 791 O O . THR A 1 100 ? -14.570 -10.897 17.402 1.00 96.44 100 THR A O 1
ATOM 794 N N . GLY A 1 101 ? -15.948 -9.413 18.384 1.00 96.56 101 GLY A N 1
ATOM 795 C CA . GLY A 1 101 ? -14.974 -8.342 18.578 1.00 96.56 101 GLY A CA 1
ATOM 796 C C . GLY A 1 101 ? -14.692 -7.531 17.312 1.00 96.56 101 GLY A C 1
ATOM 797 O O . GLY A 1 101 ? -13.772 -6.713 17.312 1.00 96.56 101 GLY A O 1
ATOM 798 N N . GLU A 1 102 ? -15.415 -7.769 16.218 1.00 97.38 102 GLU A N 1
ATOM 799 C CA . GLU A 1 102 ? -15.182 -7.102 14.936 1.00 97.38 102 GLU A CA 1
ATOM 800 C C . GLU A 1 102 ? -15.664 -5.655 14.958 1.00 97.38 102 GLU A C 1
ATOM 802 O O . GLU A 1 102 ? -16.655 -5.329 15.606 1.00 97.38 102 GLU A O 1
ATOM 807 N N . LEU A 1 103 ? -14.936 -4.781 14.259 1.00 97.25 103 LEU A N 1
ATOM 808 C CA . LEU A 1 103 ? -15.337 -3.389 14.088 1.00 97.25 103 LEU A CA 1
ATOM 809 C C . LEU A 1 103 ? -16.611 -3.338 13.240 1.00 97.25 103 LEU A C 1
ATOM 811 O O . LEU A 1 103 ? -16.637 -3.873 12.130 1.00 97.25 103 LEU A O 1
ATOM 815 N N . LEU A 1 104 ? -17.644 -2.680 13.757 1.00 96.81 104 LEU A N 1
ATOM 816 C CA . LEU A 1 104 ? -18.877 -2.432 13.025 1.00 96.81 104 LEU A CA 1
ATOM 817 C C . LEU A 1 104 ? -18.663 -1.292 12.029 1.00 96.81 104 LEU A C 1
ATOM 819 O O . LEU A 1 104 ? -18.004 -0.296 12.329 1.00 96.81 104 LEU A O 1
ATOM 823 N N . TYR A 1 105 ? -19.220 -1.453 10.832 1.00 94.94 105 TYR A N 1
ATOM 824 C CA . TYR A 1 105 ? -19.172 -0.417 9.811 1.00 94.94 105 TYR A CA 1
ATOM 825 C C . TYR A 1 105 ? -20.062 0.765 10.202 1.00 94.94 105 TYR A C 1
ATOM 827 O O . TYR A 1 105 ? -21.258 0.603 10.441 1.00 94.94 105 TYR A O 1
ATOM 835 N N . GLU A 1 106 ? -19.482 1.961 10.171 1.00 95.75 106 GLU A N 1
ATOM 836 C CA . GLU A 1 106 ? -20.194 3.230 10.282 1.00 95.75 106 GLU A CA 1
ATOM 837 C C . GLU A 1 106 ? -19.563 4.235 9.333 1.00 95.75 106 GLU A C 1
ATOM 839 O O . GLU A 1 106 ? -18.357 4.452 9.395 1.00 95.75 106 GLU A O 1
ATOM 844 N N . SER A 1 107 ? -20.360 4.910 8.507 1.00 93.25 107 SER A N 1
ATOM 845 C CA . SER A 1 107 ? -19.857 5.836 7.480 1.00 93.25 107 SER A CA 1
ATOM 846 C C . SER A 1 107 ? -19.024 6.998 8.031 1.00 93.25 107 SER A C 1
ATOM 848 O O . SER A 1 107 ? -18.198 7.560 7.321 1.00 93.25 107 SER A O 1
ATOM 850 N N . LYS A 1 108 ? -19.221 7.369 9.303 1.00 93.75 108 LYS A N 1
ATOM 851 C CA . LYS A 1 108 ? -18.442 8.425 9.967 1.00 93.75 108 LYS A CA 1
ATOM 852 C C . LYS A 1 108 ? -17.029 7.977 10.332 1.00 93.75 108 LYS A C 1
ATOM 854 O O . LYS A 1 108 ? -16.142 8.813 10.484 1.00 93.75 108 LYS A O 1
ATOM 859 N N . THR A 1 109 ? -16.833 6.683 10.558 1.00 95.00 109 THR A N 1
ATOM 860 C CA . THR A 1 109 ? -15.547 6.164 11.011 1.00 95.00 109 THR A CA 1
ATOM 861 C C . THR A 1 109 ? -14.891 5.307 9.955 1.00 95.00 109 THR A C 1
ATOM 863 O O . THR A 1 109 ? -13.678 5.353 9.879 1.00 95.00 109 THR A O 1
ATOM 866 N N . THR A 1 110 ? -15.623 4.544 9.156 1.00 96.38 110 THR A N 1
ATOM 867 C CA . THR A 1 110 ? -15.084 3.490 8.301 1.00 96.38 110 THR A CA 1
ATOM 868 C C . THR A 1 110 ? -15.316 3.819 6.837 1.00 96.38 110 THR A C 1
ATOM 870 O O . THR A 1 110 ? -16.442 4.109 6.430 1.00 96.38 110 THR A O 1
ATOM 873 N N . TRP A 1 111 ? -14.247 3.720 6.050 1.00 96.62 111 TRP A N 1
ATOM 874 C CA . TRP A 1 111 ? -14.298 3.910 4.607 1.00 96.62 111 TRP A CA 1
ATOM 875 C C . TRP A 1 111 ? -15.267 2.916 3.961 1.00 96.62 111 TRP A C 1
ATOM 877 O O . TRP A 1 111 ? -15.246 1.725 4.281 1.00 96.62 111 TRP A O 1
ATOM 887 N N . ASP A 1 112 ? -16.126 3.405 3.065 1.00 95.31 112 ASP A N 1
ATOM 888 C CA . ASP A 1 112 ? -17.109 2.570 2.374 1.00 95.31 112 ASP A CA 1
ATOM 889 C C . ASP A 1 112 ? -16.403 1.551 1.457 1.00 95.31 112 ASP A C 1
ATOM 891 O O . ASP A 1 112 ? -15.690 1.956 0.532 1.00 95.31 112 ASP A O 1
ATOM 895 N N . PRO A 1 113 ? -16.599 0.236 1.670 1.00 90.31 113 PRO A N 1
ATOM 896 C CA . PRO A 1 113 ? -16.039 -0.802 0.808 1.00 90.31 113 PRO A CA 1
ATOM 897 C C . PRO A 1 113 ? -16.413 -0.667 -0.675 1.00 90.31 113 PRO A C 1
ATOM 899 O O . PRO A 1 113 ? -15.647 -1.125 -1.532 1.00 90.31 113 PRO A O 1
ATOM 902 N N . GLU A 1 114 ? -17.565 -0.059 -0.979 1.00 91.19 114 GLU A N 1
ATOM 903 C CA . GLU A 1 114 ? -18.053 0.149 -2.344 1.00 91.19 114 GLU A CA 1
ATOM 904 C C . GLU A 1 114 ? -17.439 1.381 -3.024 1.00 91.19 114 GLU A C 1
ATOM 906 O O . GLU A 1 114 ? -17.532 1.516 -4.250 1.00 91.19 114 GLU A O 1
ATOM 911 N N . ASN A 1 115 ? -16.737 2.248 -2.288 1.00 96.06 115 ASN A N 1
ATOM 912 C CA . ASN A 1 115 ? -15.991 3.336 -2.907 1.00 96.06 115 ASN A CA 1
ATOM 913 C C . ASN A 1 115 ? -14.880 2.787 -3.810 1.00 96.06 115 ASN A C 1
ATOM 915 O O . ASN A 1 115 ? -14.101 1.909 -3.430 1.00 96.06 115 ASN A O 1
ATOM 919 N N . ALA A 1 116 ? -14.760 3.371 -5.003 1.00 96.62 116 ALA A N 1
ATOM 920 C CA . ALA A 1 116 ? -13.708 3.050 -5.958 1.00 96.62 116 ALA A CA 1
ATOM 921 C C . ALA A 1 116 ? -12.350 3.573 -5.448 1.00 96.62 116 ALA A C 1
ATOM 923 O O . ALA A 1 116 ? -11.954 4.711 -5.707 1.00 96.62 116 ALA A O 1
ATOM 924 N N . THR A 1 117 ? -11.650 2.734 -4.689 1.00 98.25 117 THR A N 1
ATOM 925 C CA . THR A 1 117 ? -10.452 3.107 -3.931 1.00 98.25 117 THR A CA 1
ATOM 926 C C . THR A 1 117 ? -9.214 3.014 -4.810 1.00 98.25 117 THR A C 1
ATOM 928 O O . THR A 1 117 ? -9.013 2.009 -5.493 1.00 98.25 117 THR A O 1
ATOM 931 N N . LEU A 1 118 ? -8.362 4.041 -4.793 1.00 98.25 118 LEU A N 1
ATOM 932 C CA . LEU A 1 118 ? -7.120 4.029 -5.562 1.00 98.25 118 LEU A CA 1
ATOM 933 C C . LEU A 1 118 ? -6.083 3.129 -4.876 1.00 98.25 118 LEU A C 1
ATOM 935 O O . LEU A 1 118 ? -5.734 3.336 -3.713 1.00 98.25 118 LEU A O 1
ATOM 939 N N . VAL A 1 119 ? -5.600 2.112 -5.592 1.00 98.50 119 VAL A N 1
ATOM 940 C CA . VAL A 1 119 ? -4.689 1.095 -5.050 1.00 98.50 119 VAL A CA 1
ATOM 941 C C . VAL A 1 119 ? -3.459 0.951 -5.930 1.00 98.50 119 VAL A C 1
ATOM 943 O O . VAL A 1 119 ? -3.555 0.807 -7.147 1.00 98.50 119 VAL A O 1
ATOM 946 N N . ARG A 1 120 ? -2.285 0.884 -5.305 1.00 98.06 120 ARG A N 1
ATOM 947 C CA . ARG A 1 120 ? -1.028 0.487 -5.943 1.00 98.06 120 ARG A CA 1
ATOM 948 C C . ARG A 1 120 ? -0.471 -0.756 -5.262 1.00 98.06 120 ARG A C 1
ATOM 950 O O . ARG A 1 120 ? -0.120 -0.705 -4.093 1.00 98.06 120 ARG A O 1
ATOM 957 N N . ILE A 1 121 ? -0.278 -1.841 -6.012 1.00 97.19 121 ILE A N 1
ATOM 958 C CA . ILE A 1 121 ? 0.527 -2.982 -5.548 1.00 97.19 121 ILE A CA 1
ATOM 959 C C . ILE A 1 121 ? 1.972 -2.768 -6.006 1.00 97.19 121 ILE A C 1
ATOM 961 O O . ILE A 1 121 ? 2.307 -2.956 -7.185 1.00 97.19 121 ILE A O 1
ATOM 965 N N . HIS A 1 122 ? 2.816 -2.330 -5.078 1.00 96.56 122 HIS A N 1
ATOM 966 C CA . HIS A 1 122 ? 4.227 -2.040 -5.288 1.00 96.56 122 HIS A CA 1
ATOM 967 C C . HIS A 1 122 ? 5.085 -3.225 -4.831 1.00 96.56 122 HIS A C 1
ATOM 969 O O . HIS A 1 122 ? 4.948 -3.696 -3.708 1.00 96.56 122 HIS A O 1
ATOM 975 N N . SER A 1 123 ? 5.962 -3.718 -5.705 1.00 94.69 123 SER A N 1
ATOM 976 C CA . SER A 1 123 ? 7.004 -4.672 -5.311 1.00 94.69 123 SER A CA 1
ATOM 977 C C . SER A 1 123 ? 8.252 -3.866 -4.989 1.00 94.69 123 SER A C 1
ATOM 979 O O . SER A 1 123 ? 8.688 -3.118 -5.859 1.00 94.69 123 SER A O 1
ATOM 981 N N . GLU A 1 124 ? 8.784 -4.032 -3.782 1.00 96.31 124 GLU A N 1
ATOM 982 C CA . GLU A 1 124 ? 10.005 -3.385 -3.293 1.00 96.31 124 GLU A CA 1
ATOM 983 C C . GLU A 1 124 ? 11.105 -3.340 -4.360 1.00 96.31 124 GLU A C 1
ATOM 985 O O . GLU A 1 124 ? 11.431 -4.347 -4.998 1.00 96.31 124 GLU A O 1
ATOM 990 N N . CYS A 1 125 ? 11.669 -2.151 -4.547 1.00 96.31 125 CYS A N 1
ATOM 991 C CA . CYS A 1 125 ? 12.820 -1.902 -5.393 1.00 96.31 125 CYS A CA 1
ATOM 992 C C . CYS A 1 125 ? 13.750 -0.895 -4.712 1.00 96.31 125 CYS A C 1
ATOM 994 O O . CYS A 1 125 ? 13.758 0.294 -5.034 1.00 96.31 125 CYS A O 1
ATOM 996 N N . TYR A 1 126 ? 14.607 -1.392 -3.826 1.00 96.56 126 TYR A N 1
ATOM 997 C CA . TYR A 1 126 ? 15.542 -0.608 -3.030 1.00 96.56 126 TYR A CA 1
ATOM 998 C C . TYR A 1 126 ? 16.355 0.373 -3.880 1.00 96.56 126 TYR A C 1
ATOM 1000 O O . TYR A 1 126 ? 16.425 1.559 -3.575 1.00 96.56 126 TYR A O 1
ATOM 1008 N N . THR A 1 127 ? 16.929 -0.098 -4.991 1.00 95.00 127 THR A N 1
ATOM 1009 C CA . THR A 1 127 ? 17.764 0.744 -5.861 1.00 95.00 127 THR A CA 1
ATOM 1010 C C . THR A 1 127 ? 16.984 1.899 -6.489 1.00 95.00 127 THR A C 1
ATOM 1012 O O . THR A 1 127 ? 17.509 3.002 -6.593 1.00 95.00 127 THR A O 1
ATOM 1015 N N . GLY A 1 128 ? 15.745 1.652 -6.925 1.00 94.00 128 GLY A N 1
ATOM 1016 C CA . GLY A 1 128 ? 14.914 2.679 -7.553 1.00 94.00 128 GLY A CA 1
ATOM 1017 C C . GLY A 1 128 ? 14.358 3.672 -6.537 1.00 94.00 128 GLY A C 1
ATOM 1018 O O . GLY A 1 128 ? 14.325 4.864 -6.806 1.00 94.00 128 GLY A O 1
ATOM 1019 N N . GLU A 1 129 ? 13.951 3.181 -5.370 1.00 95.31 129 GLU A N 1
ATOM 1020 C CA . GLU A 1 129 ? 13.268 3.970 -4.342 1.00 95.31 129 GLU A CA 1
ATOM 1021 C C . GLU A 1 129 ? 14.234 4.743 -3.433 1.00 95.31 129 GLU A C 1
ATOM 1023 O O . GLU A 1 129 ? 13.932 5.864 -3.042 1.00 95.31 129 GLU A O 1
ATOM 1028 N N . ASN A 1 130 ? 15.390 4.159 -3.094 1.00 95.81 130 ASN A N 1
ATOM 1029 C CA . ASN A 1 130 ? 16.289 4.681 -2.054 1.00 95.81 130 ASN A CA 1
ATOM 1030 C C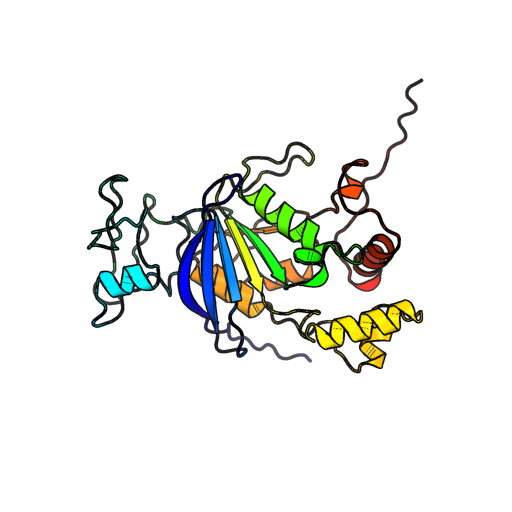 . ASN A 1 130 ? 17.686 5.055 -2.568 1.00 95.81 130 ASN A C 1
ATOM 1032 O O . ASN A 1 130 ? 18.406 5.770 -1.881 1.00 95.81 130 ASN A O 1
ATOM 1036 N N . ALA A 1 131 ? 18.091 4.570 -3.746 1.00 94.81 131 ALA A N 1
ATOM 1037 C CA . ALA A 1 131 ? 19.428 4.813 -4.300 1.00 94.81 131 ALA A CA 1
ATOM 1038 C C . ALA A 1 131 ? 19.404 5.602 -5.620 1.00 94.81 131 ALA A C 1
ATOM 1040 O O . ALA A 1 131 ? 20.377 5.558 -6.372 1.00 94.81 131 ALA A O 1
ATOM 1041 N N . TRP A 1 132 ? 18.292 6.292 -5.913 1.00 92.12 132 TRP A N 1
ATOM 1042 C CA . TRP A 1 132 ? 18.118 7.165 -7.085 1.00 92.12 132 TRP A CA 1
ATOM 1043 C C . TRP A 1 132 ? 18.513 6.504 -8.416 1.00 92.12 132 TRP A C 1
ATOM 1045 O O . TRP A 1 132 ? 19.068 7.139 -9.312 1.00 92.12 132 TRP A O 1
ATOM 1055 N N . SER A 1 133 ? 18.273 5.195 -8.541 1.00 91.88 133 SER A N 1
ATOM 1056 C CA . SER A 1 133 ? 18.733 4.431 -9.697 1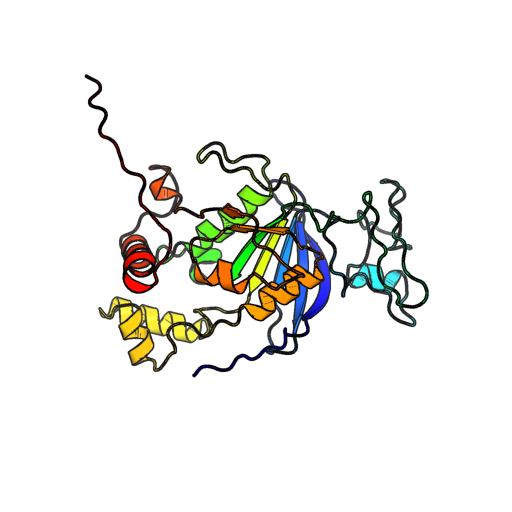.00 91.88 133 SER A CA 1
ATOM 1057 C C . SER A 1 133 ? 18.029 4.861 -10.980 1.00 91.88 133 SER A C 1
ATOM 1059 O O . SER A 1 133 ? 16.808 4.794 -11.076 1.00 91.88 133 SER A O 1
ATOM 1061 N N . ALA A 1 134 ? 18.820 5.160 -12.011 1.00 89.88 134 ALA A N 1
ATOM 1062 C CA . ALA A 1 134 ? 18.333 5.396 -13.367 1.00 89.88 134 ALA A CA 1
ATOM 1063 C C . ALA A 1 134 ? 18.172 4.109 -14.204 1.00 89.88 134 ALA A C 1
ATOM 1065 O O . ALA A 1 134 ? 17.974 4.189 -15.413 1.00 89.88 134 ALA A O 1
ATOM 1066 N N . ARG A 1 135 ? 18.278 2.917 -13.590 1.00 88.31 135 ARG A N 1
ATOM 1067 C CA . ARG A 1 135 ? 18.103 1.620 -14.281 1.00 88.31 135 ARG A CA 1
ATOM 1068 C C . ARG A 1 135 ? 16.644 1.179 -14.392 1.00 88.31 135 ARG A C 1
ATOM 1070 O O . ARG A 1 135 ? 16.337 0.258 -15.140 1.00 88.31 135 ARG A O 1
ATOM 1077 N N . CYS A 1 136 ? 15.750 1.771 -13.605 1.00 88.56 136 CYS A N 1
ATOM 1078 C CA . CYS A 1 136 ? 14.338 1.409 -13.576 1.00 88.56 136 CYS A CA 1
ATOM 1079 C C . CYS A 1 136 ? 13.467 2.607 -13.195 1.00 88.56 136 CYS A C 1
ATOM 1081 O O . CYS A 1 136 ? 13.931 3.537 -12.548 1.00 88.56 136 CYS A O 1
ATOM 1083 N N . ASP A 1 137 ? 12.177 2.516 -13.500 1.00 90.00 137 ASP A N 1
ATOM 1084 C CA . ASP A 1 137 ? 11.146 3.511 -13.177 1.00 90.00 137 ASP A CA 1
ATOM 1085 C C . ASP A 1 137 ? 10.486 3.294 -11.795 1.00 90.00 137 ASP A C 1
ATOM 1087 O O . ASP A 1 137 ? 9.501 3.952 -11.468 1.00 90.00 137 ASP A O 1
ATOM 1091 N N . CYS A 1 138 ? 10.966 2.344 -10.979 1.00 92.25 138 CYS A N 1
ATOM 1092 C CA . CYS A 1 138 ? 10.252 1.933 -9.764 1.00 92.25 138 CYS A CA 1
ATOM 1093 C C . CYS A 1 138 ? 10.090 3.070 -8.746 1.00 92.25 138 CYS A C 1
ATOM 1095 O O . CYS A 1 138 ? 9.000 3.225 -8.200 1.00 92.25 138 CYS A O 1
ATOM 1097 N N . GLY A 1 139 ? 11.139 3.871 -8.519 1.00 93.38 139 GLY A N 1
ATOM 1098 C CA . GLY A 1 139 ? 11.081 5.007 -7.593 1.00 93.38 139 GLY A CA 1
ATOM 1099 C C . GLY A 1 139 ? 10.073 6.064 -8.041 1.00 93.38 139 GLY A C 1
ATOM 1100 O O . GLY A 1 139 ? 9.223 6.481 -7.260 1.00 93.38 139 GLY A O 1
ATOM 1101 N N . GLU A 1 140 ? 10.090 6.407 -9.330 1.00 92.44 140 GLU A N 1
ATOM 1102 C CA . GLU A 1 140 ? 9.136 7.341 -9.936 1.00 92.44 140 GLU A CA 1
ATOM 1103 C C . GLU A 1 140 ? 7.690 6.835 -9.812 1.00 92.44 140 GLU A C 1
ATOM 1105 O O . GLU A 1 140 ? 6.792 7.571 -9.404 1.00 92.44 140 GLU A O 1
ATOM 1110 N N . GLN A 1 141 ? 7.455 5.546 -10.079 1.00 93.94 141 GLN A N 1
ATOM 1111 C CA . GLN A 1 141 ? 6.129 4.947 -9.918 1.00 93.94 141 GLN A CA 1
ATOM 1112 C C . GLN A 1 141 ? 5.665 4.885 -8.458 1.00 93.94 141 GLN A C 1
ATOM 1114 O O . GLN A 1 141 ? 4.459 4.907 -8.210 1.00 93.94 141 GLN A O 1
ATOM 1119 N N . PHE A 1 142 ? 6.581 4.741 -7.498 1.00 95.81 142 PHE A N 1
ATOM 1120 C CA . PHE A 1 142 ? 6.252 4.767 -6.073 1.00 95.81 142 PHE A CA 1
ATOM 1121 C C . PHE A 1 142 ? 5.806 6.169 -5.641 1.00 95.81 142 PHE A C 1
ATOM 1123 O O . PHE A 1 142 ? 4.711 6.316 -5.097 1.00 95.81 142 PHE A O 1
ATOM 1130 N N . ASP A 1 143 ? 6.603 7.190 -5.964 1.00 93.94 143 ASP A N 1
ATOM 1131 C CA . ASP A 1 143 ? 6.310 8.592 -5.648 1.00 93.94 143 ASP A CA 1
ATOM 1132 C C . ASP A 1 143 ? 5.007 9.065 -6.312 1.00 93.94 143 ASP A C 1
ATOM 1134 O O . ASP A 1 143 ? 4.100 9.578 -5.650 1.00 93.94 143 ASP A O 1
ATOM 1138 N N . ARG A 1 144 ? 4.848 8.788 -7.612 1.00 93.50 144 ARG A N 1
ATOM 1139 C CA . ARG A 1 144 ? 3.641 9.154 -8.359 1.00 93.50 144 ARG A CA 1
ATOM 1140 C C . ARG A 1 144 ? 2.381 8.488 -7.808 1.00 93.50 144 ARG A C 1
ATOM 1142 O O . ARG A 1 144 ? 1.334 9.127 -7.760 1.00 93.50 144 ARG A O 1
ATOM 1149 N N . ALA A 1 145 ? 2.459 7.234 -7.353 1.00 96.12 145 ALA A N 1
ATOM 1150 C CA . ALA A 1 145 ? 1.312 6.573 -6.733 1.00 96.12 145 ALA A CA 1
ATOM 1151 C C . ALA A 1 145 ? 0.849 7.315 -5.469 1.00 96.12 145 ALA A C 1
ATOM 1153 O O . ALA A 1 145 ? -0.350 7.522 -5.295 1.00 96.12 145 ALA A O 1
ATOM 1154 N N . GLY A 1 146 ? 1.784 7.762 -4.625 1.00 95.62 146 GLY A N 1
ATOM 1155 C CA . GLY A 1 146 ? 1.465 8.567 -3.445 1.00 95.62 146 GLY A CA 1
ATOM 1156 C C . GLY A 1 146 ? 0.821 9.905 -3.810 1.00 95.62 146 GLY A C 1
ATOM 1157 O O . GLY A 1 146 ? -0.216 10.258 -3.251 1.00 95.62 146 GLY A O 1
ATOM 1158 N N . LYS A 1 147 ? 1.381 10.613 -4.800 1.00 94.31 147 LYS A N 1
ATOM 1159 C CA . LYS A 1 147 ? 0.837 11.887 -5.302 1.00 94.31 147 LYS A CA 1
ATOM 1160 C C . LYS A 1 147 ? -0.586 11.743 -5.839 1.00 94.31 147 LYS A C 1
ATOM 1162 O O . LYS A 1 147 ? -1.454 12.520 -5.452 1.00 94.31 147 LYS A O 1
ATOM 1167 N N . LEU A 1 148 ? -0.836 10.723 -6.663 1.00 95.75 148 LEU A N 1
ATOM 1168 C CA . LEU A 1 148 ? -2.161 10.439 -7.218 1.00 95.75 148 LEU A CA 1
ATOM 1169 C C . LEU A 1 148 ? -3.185 10.094 -6.135 1.00 95.75 148 LEU A C 1
ATOM 1171 O O . LEU A 1 148 ? -4.333 10.512 -6.223 1.00 95.75 148 LEU A O 1
ATOM 1175 N N . ILE A 1 149 ? -2.794 9.345 -5.103 1.00 97.06 149 ILE A N 1
ATOM 1176 C CA . ILE A 1 149 ? -3.697 9.048 -3.985 1.00 97.06 149 ILE A CA 1
ATOM 1177 C C . ILE A 1 149 ? -4.005 10.324 -3.184 1.00 97.06 149 ILE A C 1
ATOM 1179 O O . ILE A 1 149 ? -5.155 10.560 -2.813 1.00 97.06 149 ILE A O 1
ATOM 1183 N N . ALA A 1 150 ? -2.996 11.160 -2.934 1.00 95.62 150 ALA A N 1
ATOM 1184 C CA . ALA A 1 150 ? -3.140 12.367 -2.130 1.00 95.62 150 ALA A CA 1
ATOM 1185 C C . ALA A 1 150 ? -3.962 13.473 -2.815 1.00 95.62 150 ALA A C 1
ATOM 1187 O O . ALA A 1 150 ? -4.670 14.206 -2.127 1.00 95.62 150 ALA A O 1
ATOM 1188 N N . CYS A 1 151 ? -3.878 13.616 -4.141 1.00 94.44 151 CYS A N 1
ATOM 1189 C CA . CYS A 1 151 ? -4.571 14.678 -4.868 1.00 94.44 151 CYS A CA 1
ATOM 1190 C C . CYS A 1 151 ? -6.011 14.302 -5.253 1.00 94.44 151 CYS A C 1
ATOM 1192 O O . CYS A 1 151 ? -6.383 13.132 -5.323 1.00 94.44 151 CYS A O 1
ATOM 1194 N N . GLU A 1 152 ? -6.839 15.308 -5.540 1.00 94.50 152 GLU A N 1
ATOM 1195 C CA . GLU A 1 152 ? -8.147 15.105 -6.179 1.00 94.50 152 GLU A CA 1
ATOM 1196 C C . GLU A 1 152 ? -7.993 14.807 -7.680 1.00 94.50 152 GLU A C 1
ATOM 1198 O O . GLU A 1 152 ? -8.725 13.991 -8.245 1.00 94.50 152 GLU A O 1
ATOM 1203 N N . HIS A 1 153 ? -7.023 15.453 -8.330 1.00 93.62 153 HIS A N 1
ATOM 1204 C CA . HIS A 1 153 ? -6.785 15.359 -9.765 1.00 93.62 153 HIS A CA 1
ATOM 1205 C C . HIS A 1 153 ? -5.322 15.681 -10.109 1.00 93.62 153 HIS A C 1
ATOM 1207 O O . HIS A 1 153 ? -4.756 16.633 -9.568 1.00 93.62 153 HIS A O 1
ATOM 1213 N N . GLU A 1 154 ? -4.718 14.914 -11.018 1.00 90.31 154 GLU A N 1
ATOM 1214 C CA . GLU A 1 154 ? -3.410 15.210 -11.619 1.00 90.31 154 GLU A CA 1
ATOM 1215 C C . GLU A 1 154 ? -3.632 16.047 -12.882 1.00 90.31 154 GLU A C 1
ATOM 1217 O O . GLU A 1 154 ? -4.269 15.593 -13.834 1.00 90.31 154 GLU A O 1
ATOM 1222 N N . LYS A 1 155 ? -3.153 17.295 -12.881 1.00 84.94 155 LYS A N 1
ATOM 1223 C CA . LYS A 1 155 ? -3.461 18.270 -13.941 1.00 84.94 155 LYS A CA 1
ATOM 1224 C C . LYS A 1 155 ? -2.855 17.873 -15.281 1.00 84.94 155 LYS A C 1
ATOM 1226 O O . LYS A 1 155 ? -3.457 18.112 -16.320 1.00 84.94 155 LYS A O 1
ATOM 1231 N N . GLU A 1 156 ? -1.669 17.284 -15.240 1.00 82.56 156 GLU A N 1
ATOM 1232 C CA . GLU A 1 156 ? -0.847 16.962 -16.399 1.00 82.56 156 GLU A CA 1
ATOM 1233 C C . GLU A 1 156 ? -1.463 15.832 -17.230 1.00 82.56 156 GLU A C 1
ATOM 1235 O O . GLU A 1 156 ? -1.379 15.843 -18.455 1.00 82.56 156 GLU A O 1
ATOM 1240 N N . THR A 1 157 ? -2.099 14.859 -16.573 1.00 84.25 157 THR A N 1
ATOM 1241 C CA . THR A 1 157 ? -2.621 13.648 -17.227 1.00 84.25 157 THR A CA 1
ATOM 1242 C C . THR A 1 157 ? -4.141 13.554 -17.224 1.00 84.25 157 THR A C 1
ATOM 1244 O O . THR A 1 157 ? -4.700 12.688 -17.896 1.00 84.25 157 THR A O 1
ATOM 1247 N N . GLY A 1 158 ? -4.823 14.408 -16.461 1.00 87.81 158 GLY A N 1
ATOM 1248 C CA . GLY A 1 158 ? -6.270 14.348 -16.293 1.00 87.81 158 GLY A CA 1
ATOM 1249 C C . GLY A 1 158 ? -6.747 13.201 -15.390 1.00 87.81 158 GLY A C 1
ATOM 1250 O O . GLY A 1 158 ? -7.944 12.906 -15.335 1.00 87.81 158 GLY A O 1
ATOM 1251 N N . ILE A 1 159 ? -5.836 12.494 -14.712 1.00 92.00 159 ILE A N 1
ATOM 1252 C CA . ILE A 1 159 ? -6.202 11.364 -13.857 1.00 92.00 159 ILE A CA 1
ATOM 1253 C C . ILE A 1 159 ? -6.875 11.888 -12.587 1.00 92.00 159 ILE A C 1
ATOM 1255 O O . ILE A 1 159 ? -6.295 12.652 -11.816 1.00 92.00 159 ILE A O 1
ATOM 1259 N N . LYS A 1 160 ? -8.094 11.409 -12.319 1.00 95.94 160 LYS A N 1
ATOM 1260 C CA . LYS A 1 160 ? -8.764 11.613 -11.031 1.00 95.94 160 LYS A CA 1
ATOM 1261 C C . LYS A 1 160 ? -8.022 10.846 -9.935 1.00 95.94 160 LYS A C 1
ATOM 1263 O O . LYS A 1 160 ? -7.943 9.615 -9.992 1.00 95.94 160 LYS A O 1
ATOM 1268 N N . GLY A 1 161 ? -7.521 11.566 -8.941 1.00 95.88 161 GLY A N 1
ATOM 1269 C CA . GLY A 1 161 ? -6.786 11.018 -7.811 1.00 95.88 161 GLY A CA 1
ATOM 1270 C C . GLY A 1 161 ? -7.675 10.349 -6.757 1.00 95.88 161 GLY A C 1
ATOM 1271 O O . GLY A 1 161 ? -8.836 10.010 -7.014 1.00 95.88 161 GLY A O 1
ATOM 1272 N N . GLY A 1 162 ? -7.097 10.109 -5.581 1.00 96.00 162 GLY A N 1
ATOM 1273 C CA . GLY A 1 162 ? -7.750 9.471 -4.434 1.00 96.00 162 GLY A CA 1
ATOM 1274 C C . GLY A 1 162 ? -8.415 10.445 -3.460 1.00 96.00 162 GLY A C 1
ATOM 1275 O O . GLY A 1 162 ? -9.115 10.004 -2.554 1.00 96.00 162 GLY A O 1
ATOM 1276 N N . ASN A 1 163 ? -8.215 11.758 -3.624 1.00 95.31 163 ASN A N 1
ATOM 1277 C CA . ASN A 1 163 ? -8.681 12.789 -2.689 1.00 95.31 163 ASN A CA 1
ATOM 1278 C C . ASN A 1 163 ? -8.280 12.471 -1.233 1.00 95.31 163 ASN A C 1
ATOM 1280 O O . ASN A 1 163 ? -9.104 12.467 -0.315 1.00 95.31 163 ASN A O 1
ATOM 1284 N N . GLY A 1 164 ? -7.015 12.088 -1.042 1.00 95.19 164 GLY A N 1
ATOM 1285 C CA . GLY A 1 164 ? -6.481 11.689 0.257 1.00 95.19 164 GLY A CA 1
ATOM 1286 C C . GLY A 1 164 ? -6.896 10.293 0.728 1.00 95.19 164 GLY A C 1
ATOM 1287 O O . GLY A 1 164 ? -6.596 9.965 1.871 1.00 95.19 164 GLY A O 1
ATOM 1288 N N . HIS A 1 165 ? -7.543 9.481 -0.118 1.00 97.06 165 HIS A N 1
ATOM 1289 C CA . HIS A 1 165 ? -7.971 8.117 0.201 1.00 97.06 165 HIS A CA 1
ATOM 1290 C C . HIS A 1 165 ? -7.417 7.101 -0.798 1.00 97.06 165 HIS A C 1
ATOM 1292 O O . HIS A 1 165 ? -7.599 7.208 -2.014 1.00 97.06 165 HIS A O 1
ATOM 1298 N N . GLY A 1 166 ? -6.740 6.083 -0.282 1.00 98.25 166 GLY A N 1
ATOM 1299 C CA . GLY A 1 166 ? -6.157 5.025 -1.097 1.00 98.25 166 GLY A CA 1
ATOM 1300 C C . GLY A 1 166 ? -5.031 4.298 -0.386 1.00 98.25 166 GLY A C 1
ATOM 1301 O O . GLY A 1 166 ? -4.692 4.592 0.760 1.00 98.25 166 GLY A O 1
ATOM 1302 N N . VAL A 1 167 ? -4.436 3.323 -1.067 1.00 98.50 167 VAL A N 1
ATOM 1303 C CA . VAL A 1 167 ? -3.396 2.488 -0.463 1.00 98.50 167 VAL A CA 1
ATOM 1304 C C . VAL A 1 167 ? -2.293 2.114 -1.444 1.00 98.50 167 VAL A C 1
ATOM 1306 O O . VAL A 1 167 ? -2.542 1.701 -2.577 1.00 98.50 167 VAL A O 1
ATOM 1309 N N . ILE A 1 168 ? -1.050 2.186 -0.972 1.00 98.62 168 ILE A N 1
ATOM 1310 C CA . ILE A 1 168 ? 0.089 1.514 -1.594 1.00 98.62 168 ILE A CA 1
ATOM 1311 C C . ILE A 1 168 ? 0.388 0.256 -0.780 1.00 98.62 168 ILE A C 1
ATOM 1313 O O . ILE A 1 168 ? 0.908 0.329 0.331 1.00 98.62 168 ILE A O 1
ATOM 1317 N N . VAL A 1 169 ? 0.061 -0.909 -1.331 1.00 98.50 169 VAL A N 1
ATOM 1318 C CA . VAL A 1 169 ? 0.472 -2.200 -0.778 1.00 98.50 169 VAL A CA 1
ATOM 1319 C C . VAL A 1 169 ? 1.908 -2.452 -1.209 1.00 98.50 169 VAL A C 1
ATOM 1321 O O . VAL A 1 169 ? 2.180 -2.683 -2.386 1.00 98.50 169 VAL A O 1
ATOM 1324 N N . TYR A 1 170 ? 2.827 -2.375 -0.258 1.00 98.31 170 TYR A N 1
ATOM 1325 C CA . TYR A 1 170 ? 4.258 -2.512 -0.460 1.00 98.31 170 TYR A CA 1
ATOM 1326 C C . TYR A 1 170 ? 4.708 -3.925 -0.071 1.00 98.31 170 TYR A C 1
ATOM 1328 O O . TYR A 1 170 ? 4.884 -4.269 1.103 1.00 98.31 170 TYR A O 1
ATOM 1336 N N . LEU A 1 171 ? 4.864 -4.764 -1.092 1.00 97.00 171 LEU A N 1
ATOM 1337 C CA . LEU A 1 171 ? 5.313 -6.143 -0.970 1.00 97.00 171 LEU A CA 1
ATOM 1338 C C . LEU A 1 171 ? 6.840 -6.181 -0.981 1.00 97.00 171 LEU A C 1
ATOM 1340 O O . LEU A 1 171 ? 7.468 -5.798 -1.968 1.00 97.00 171 LEU A O 1
ATOM 1344 N N . ARG A 1 172 ? 7.430 -6.717 0.089 1.00 96.06 172 ARG A N 1
ATOM 1345 C CA . ARG A 1 172 ? 8.884 -6.876 0.284 1.00 96.06 172 ARG A CA 1
ATOM 1346 C C . ARG A 1 172 ? 9.464 -8.036 -0.536 1.00 96.06 172 ARG A C 1
ATOM 1348 O O . ARG A 1 172 ? 10.029 -9.011 -0.035 1.00 96.06 172 ARG A O 1
ATOM 1355 N N . GLN A 1 173 ? 9.227 -7.972 -1.840 1.00 93.25 173 GLN A N 1
ATOM 1356 C CA . GLN A 1 173 ? 9.585 -8.970 -2.845 1.00 93.25 173 GLN A CA 1
ATOM 1357 C C . GLN A 1 173 ? 10.585 -8.373 -3.848 1.00 93.25 173 GLN A C 1
ATOM 1359 O O . GLN A 1 173 ? 10.341 -8.347 -5.058 1.00 93.25 173 GLN A O 1
ATOM 1364 N N . GLU A 1 174 ? 11.714 -7.891 -3.324 1.00 93.50 174 GLU A N 1
ATOM 1365 C CA . GLU A 1 174 ? 12.819 -7.335 -4.110 1.00 93.50 174 GLU A CA 1
ATOM 1366 C C . GLU A 1 174 ? 13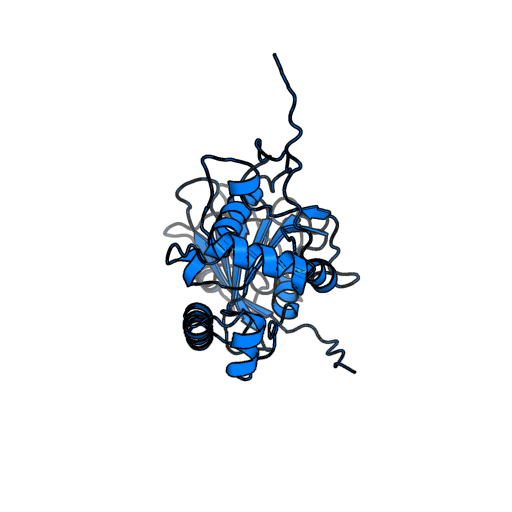.276 -8.263 -5.246 1.00 93.50 174 GLU A C 1
ATOM 1368 O O . GLU A 1 174 ? 13.276 -9.492 -5.125 1.00 93.50 174 GLU A O 1
ATOM 1373 N N . GLY A 1 175 ? 13.668 -7.661 -6.372 1.00 87.19 175 GLY A N 1
ATOM 1374 C CA . GLY A 1 175 ? 14.209 -8.373 -7.526 1.00 87.19 175 GLY A CA 1
ATOM 1375 C C . GLY A 1 175 ? 13.203 -9.300 -8.207 1.00 87.19 175 GLY A C 1
ATOM 1376 O O . GLY A 1 175 ? 13.609 -10.222 -8.897 1.00 87.19 175 GLY A O 1
ATOM 1377 N N . ARG A 1 176 ? 11.891 -9.083 -8.029 1.00 86.50 176 ARG A N 1
ATOM 1378 C CA . ARG A 1 176 ? 10.837 -10.041 -8.432 1.00 86.50 176 ARG A CA 1
ATOM 1379 C C . ARG A 1 176 ? 10.881 -11.350 -7.638 1.00 86.50 176 ARG A C 1
ATOM 1381 O O . ARG A 1 176 ? 10.582 -12.415 -8.168 1.00 86.50 176 ARG A O 1
ATOM 1388 N N . GLY A 1 177 ? 11.245 -11.259 -6.362 1.00 87.25 177 GLY A N 1
ATOM 1389 C CA . GLY A 1 177 ? 11.277 -12.387 -5.434 1.00 87.25 177 GLY A CA 1
ATOM 1390 C C . GLY A 1 177 ? 12.651 -13.036 -5.258 1.00 87.25 177 GLY A C 1
ATOM 1391 O O . GLY A 1 177 ? 12.830 -13.755 -4.281 1.00 87.25 177 GLY A O 1
ATOM 1392 N N . ILE A 1 178 ? 13.635 -12.738 -6.115 1.00 88.31 178 ILE A N 1
ATOM 1393 C CA . ILE A 1 178 ? 15.001 -13.297 -6.009 1.00 88.31 178 ILE A CA 1
ATOM 1394 C C . ILE A 1 178 ? 15.870 -12.586 -4.955 1.00 88.31 178 ILE A C 1
ATOM 1396 O O . ILE A 1 178 ? 16.907 -13.102 -4.548 1.00 88.31 178 ILE A O 1
ATOM 1400 N N . GLY A 1 179 ? 15.456 -11.399 -4.498 1.00 91.56 179 GLY A N 1
ATOM 1401 C CA . GLY A 1 179 ? 16.179 -10.603 -3.508 1.00 91.56 179 GLY A CA 1
ATOM 1402 C C . GLY A 1 179 ? 17.231 -9.652 -4.094 1.00 91.56 179 GLY A C 1
ATOM 1403 O O . GLY A 1 179 ? 17.593 -9.707 -5.271 1.00 91.56 179 GLY A O 1
ATOM 1404 N N . LEU A 1 180 ? 17.724 -8.742 -3.245 1.00 93.75 180 LEU A N 1
ATOM 1405 C CA . LEU A 1 180 ? 18.620 -7.654 -3.657 1.00 93.75 180 LEU A CA 1
ATOM 1406 C C . LEU A 1 180 ? 19.971 -8.163 -4.172 1.00 93.75 180 LEU A C 1
ATOM 1408 O O . LEU A 1 180 ? 20.449 -7.689 -5.197 1.00 93.75 180 LEU A O 1
ATOM 1412 N N . GLY A 1 181 ? 20.582 -9.133 -3.485 1.00 94.44 181 GLY A N 1
ATOM 1413 C CA . GLY A 1 181 ? 21.900 -9.653 -3.862 1.00 94.44 181 GLY A CA 1
ATOM 1414 C C . GLY A 1 181 ? 21.914 -10.243 -5.274 1.00 94.44 181 GLY A C 1
ATOM 1415 O O . GLY A 1 181 ? 22.779 -9.910 -6.081 1.00 94.44 181 GLY A O 1
ATOM 1416 N N . GLU A 1 182 ? 20.907 -11.051 -5.601 1.00 93.38 182 GLU A N 1
ATOM 1417 C CA . GLU A 1 182 ? 20.761 -11.657 -6.926 1.00 93.38 182 GLU A CA 1
ATOM 1418 C C . GLU A 1 182 ? 20.412 -10.630 -8.005 1.00 93.38 182 GLU A C 1
ATOM 1420 O O . GLU A 1 182 ? 20.953 -10.680 -9.108 1.00 93.38 182 GLU A O 1
ATOM 1425 N N . LYS A 1 183 ? 19.600 -9.622 -7.672 1.00 91.69 183 LYS A N 1
ATOM 1426 C CA . LYS A 1 183 ? 19.350 -8.482 -8.561 1.00 91.69 183 LYS A CA 1
ATOM 1427 C C . LYS A 1 183 ? 20.637 -7.732 -8.918 1.00 91.69 183 LYS A C 1
ATOM 1429 O O . LYS A 1 183 ? 20.832 -7.392 -10.082 1.00 91.69 183 LYS A O 1
ATOM 1434 N N . LEU A 1 184 ? 21.527 -7.494 -7.952 1.00 94.50 184 LEU A N 1
ATOM 1435 C CA . LEU A 1 184 ? 22.810 -6.832 -8.213 1.00 94.50 184 LEU A CA 1
ATOM 1436 C C . LEU A 1 184 ? 23.732 -7.694 -9.091 1.00 94.50 184 LEU A C 1
ATOM 1438 O O . LEU A 1 184 ? 24.388 -7.170 -9.987 1.00 94.50 184 LEU A O 1
ATOM 1442 N N . LYS A 1 185 ? 23.736 -9.021 -8.914 1.00 94.06 185 LYS A N 1
ATOM 1443 C CA . LYS A 1 185 ? 24.446 -9.930 -9.832 1.00 94.06 185 LYS A CA 1
ATOM 1444 C C . LYS A 1 185 ? 23.869 -9.869 -11.247 1.00 94.06 185 LYS A C 1
ATOM 1446 O O . LYS A 1 185 ? 24.631 -9.801 -12.208 1.00 94.06 185 LYS A O 1
ATOM 1451 N N . ALA A 1 186 ? 22.542 -9.839 -11.381 1.00 90.31 186 ALA A N 1
ATOM 1452 C CA . ALA A 1 186 ? 21.884 -9.700 -12.677 1.00 90.31 186 ALA A CA 1
ATOM 1453 C C . ALA A 1 186 ? 22.239 -8.367 -13.356 1.00 90.31 186 ALA A C 1
ATOM 1455 O O . ALA A 1 186 ? 22.433 -8.335 -14.567 1.00 90.31 186 ALA A O 1
ATOM 1456 N N . TYR A 1 187 ? 22.378 -7.281 -12.588 1.00 91.62 187 TYR A N 1
ATOM 1457 C CA . TYR A 1 187 ? 22.878 -5.997 -13.088 1.00 91.62 187 TYR A CA 1
ATOM 1458 C C . TYR A 1 187 ? 24.309 -6.085 -13.615 1.00 91.62 187 TYR A C 1
ATOM 1460 O O . TYR A 1 187 ? 24.563 -5.582 -14.705 1.00 91.62 187 TYR A O 1
ATOM 1468 N N . ASN A 1 188 ? 25.210 -6.777 -12.914 1.00 93.88 188 ASN A N 1
ATOM 1469 C CA . ASN A 1 188 ? 26.576 -6.980 -13.402 1.00 93.88 188 ASN A CA 1
ATOM 1470 C C . ASN A 1 188 ? 26.592 -7.760 -14.726 1.00 93.88 188 ASN A C 1
ATOM 1472 O O . ASN A 1 188 ? 27.327 -7.404 -15.638 1.00 93.88 188 ASN A O 1
ATOM 1476 N N . LEU A 1 189 ? 25.761 -8.800 -14.861 1.00 90.75 189 LEU A N 1
ATOM 1477 C CA . LEU A 1 189 ? 25.638 -9.547 -16.120 1.00 90.75 189 LEU A CA 1
ATOM 1478 C C . LEU A 1 189 ? 25.084 -8.680 -17.257 1.00 90.75 189 LEU A C 1
ATOM 1480 O O . LEU A 1 189 ? 25.518 -8.820 -18.398 1.00 90.75 189 LEU A O 1
ATOM 1484 N N . GLN A 1 190 ? 24.162 -7.768 -16.946 1.00 88.00 190 GLN A N 1
ATOM 1485 C CA . GLN A 1 190 ? 23.648 -6.811 -17.924 1.00 88.00 190 GLN A CA 1
ATOM 1486 C C . GLN A 1 190 ? 24.715 -5.813 -18.372 1.00 88.00 190 GLN A C 1
ATOM 1488 O O . GLN A 1 190 ? 24.834 -5.545 -19.565 1.00 88.00 190 GLN A O 1
ATOM 1493 N N . ASP A 1 191 ? 25.546 -5.332 -17.448 1.00 89.38 191 ASP A N 1
ATOM 1494 C CA . ASP A 1 191 ? 26.678 -4.458 -17.777 1.00 89.38 191 ASP A CA 1
ATOM 1495 C C . ASP A 1 191 ? 27.746 -5.191 -18.613 1.00 89.38 191 ASP A C 1
ATOM 1497 O O . ASP A 1 191 ? 28.467 -4.568 -19.389 1.00 89.38 191 ASP A O 1
ATOM 1501 N N . LEU A 1 192 ? 27.809 -6.523 -18.506 1.00 90.62 192 LEU A N 1
ATOM 1502 C CA . LEU A 1 192 ? 28.619 -7.396 -19.364 1.00 90.62 192 LEU A CA 1
ATOM 1503 C C . LEU A 1 192 ? 27.952 -7.729 -20.714 1.00 90.62 192 LEU A C 1
ATOM 1505 O O . LEU A 1 192 ? 28.550 -8.431 -21.528 1.00 90.62 192 LEU A O 1
ATOM 1509 N N . GLY A 1 193 ? 26.741 -7.224 -20.973 1.00 86.44 193 GLY A N 1
ATOM 1510 C CA . GLY A 1 193 ? 26.051 -7.321 -22.261 1.00 86.44 193 GLY A CA 1
ATOM 1511 C C . GLY A 1 193 ? 24.903 -8.331 -22.335 1.00 86.44 193 GLY A C 1
ATOM 1512 O O . GLY A 1 193 ? 24.314 -8.473 -23.405 1.00 86.44 193 GLY A O 1
ATOM 1513 N N . ALA A 1 194 ? 24.558 -9.022 -21.244 1.00 82.88 194 ALA A N 1
ATOM 1514 C CA . ALA A 1 194 ? 23.376 -9.885 -21.217 1.00 82.88 194 ALA A CA 1
ATOM 1515 C C . ALA A 1 194 ? 22.083 -9.051 -21.164 1.00 82.88 194 ALA A C 1
ATOM 1517 O O . ALA A 1 194 ? 21.997 -8.059 -20.444 1.00 82.88 194 ALA A O 1
ATOM 1518 N N . ASP A 1 195 ? 21.026 -9.463 -21.861 1.00 76.44 195 ASP A N 1
ATOM 1519 C CA . ASP A 1 195 ? 19.706 -8.869 -21.626 1.00 76.44 195 ASP A CA 1
ATOM 1520 C C . ASP A 1 195 ? 19.105 -9.330 -20.278 1.00 76.44 195 ASP A C 1
ATOM 1522 O O . ASP A 1 195 ? 19.617 -10.226 -19.599 1.00 76.44 195 ASP A O 1
ATOM 1526 N N . THR A 1 196 ? 17.995 -8.717 -19.850 1.00 72.88 196 THR A N 1
ATOM 1527 C CA . THR A 1 196 ? 17.354 -9.044 -18.564 1.00 72.88 196 THR A CA 1
ATOM 1528 C C . THR A 1 196 ? 16.923 -10.511 -18.458 1.00 72.88 196 THR A C 1
ATOM 1530 O O . THR A 1 196 ? 16.960 -11.083 -17.368 1.00 72.88 196 THR A O 1
ATOM 1533 N N . VAL A 1 197 ? 16.487 -11.132 -19.555 1.00 74.94 197 VAL A N 1
ATOM 1534 C CA . VAL A 1 197 ? 16.058 -12.537 -19.554 1.00 74.94 197 VAL A CA 1
ATOM 1535 C C . VAL A 1 197 ? 17.285 -13.441 -19.478 1.00 74.94 197 VAL A C 1
ATOM 1537 O O . VAL A 1 197 ? 17.331 -14.328 -18.629 1.00 74.94 197 VAL A O 1
ATOM 1540 N N . GLN A 1 198 ? 18.305 -13.168 -20.290 1.00 78.56 198 GLN A N 1
ATOM 1541 C CA . GLN A 1 198 ? 19.578 -13.886 -20.294 1.00 78.56 198 GLN A CA 1
ATOM 1542 C C . GLN A 1 198 ? 20.253 -13.854 -18.923 1.00 78.56 198 GLN A C 1
ATOM 1544 O O . GLN A 1 198 ? 20.650 -14.902 -18.422 1.00 78.56 198 GLN A O 1
ATOM 1549 N N . ALA A 1 199 ? 20.319 -12.686 -18.279 1.00 82.69 199 ALA A N 1
ATOM 1550 C CA . ALA A 1 199 ? 20.903 -12.544 -16.948 1.00 82.69 199 ALA A CA 1
ATOM 1551 C C . ALA A 1 199 ? 20.184 -13.416 -15.901 1.00 82.69 199 ALA A C 1
ATOM 1553 O O . ALA A 1 199 ? 20.840 -14.052 -15.079 1.00 82.69 199 ALA A O 1
ATOM 1554 N N . ASN A 1 200 ? 18.848 -13.500 -15.948 1.00 79.88 200 ASN A N 1
ATOM 1555 C CA . ASN A 1 200 ? 18.091 -14.371 -15.041 1.00 79.88 200 ASN A CA 1
ATOM 1556 C C . ASN A 1 200 ? 18.321 -15.857 -15.3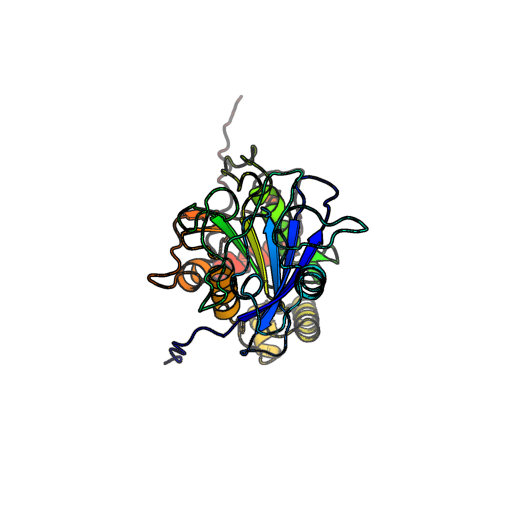41 1.00 79.88 200 ASN A C 1
ATOM 1558 O O . ASN A 1 200 ? 18.515 -16.636 -14.412 1.00 79.88 200 ASN A O 1
ATOM 1562 N N . VAL A 1 201 ? 18.370 -16.247 -16.618 1.00 82.00 201 VAL A N 1
ATOM 1563 C CA . VAL A 1 201 ? 18.666 -17.631 -17.025 1.00 82.00 201 VAL A CA 1
ATOM 1564 C C . VAL A 1 201 ? 20.073 -18.047 -16.583 1.00 82.00 201 VAL A C 1
ATOM 1566 O O . VAL A 1 201 ? 20.240 -19.132 -16.034 1.00 82.00 201 VAL A O 1
ATOM 1569 N N . MET A 1 202 ? 21.075 -17.176 -16.748 1.00 83.94 202 MET A N 1
ATOM 1570 C CA . MET A 1 202 ? 22.456 -17.421 -16.303 1.00 83.94 202 MET A CA 1
ATOM 1571 C C . MET A 1 202 ? 22.565 -17.623 -14.787 1.00 83.94 202 MET A C 1
ATOM 1573 O O . MET A 1 202 ? 23.418 -18.377 -14.327 1.00 83.94 202 MET A O 1
ATOM 1577 N N . LEU A 1 203 ? 21.698 -16.967 -14.015 1.00 84.06 203 LEU A N 1
ATOM 1578 C CA . LEU A 1 203 ? 21.630 -17.099 -12.559 1.00 84.06 203 LEU A CA 1
ATOM 1579 C C . LEU A 1 203 ? 20.651 -18.192 -12.092 1.00 84.06 203 LEU A C 1
ATOM 1581 O O . LEU A 1 203 ? 20.476 -18.371 -10.890 1.00 84.06 203 LEU A O 1
ATOM 1585 N N . ASN A 1 204 ? 20.046 -18.939 -13.025 1.00 82.56 204 ASN A N 1
ATOM 1586 C CA . ASN A 1 204 ? 19.049 -19.981 -12.768 1.00 82.56 204 ASN A CA 1
ATOM 1587 C C . ASN A 1 204 ? 17.812 -19.475 -11.994 1.00 82.56 204 ASN A C 1
ATOM 1589 O O . ASN A 1 204 ? 17.248 -20.183 -11.157 1.00 82.56 204 ASN A O 1
ATOM 1593 N N . HIS A 1 205 ? 17.393 -18.240 -12.282 1.00 81.00 205 HIS A N 1
ATOM 1594 C CA . HIS A 1 205 ? 16.242 -17.592 -11.656 1.00 81.00 205 HIS A CA 1
ATOM 1595 C C . HIS A 1 205 ? 14.974 -17.720 -12.508 1.00 81.00 205 HIS A C 1
ATOM 1597 O O . HIS A 1 205 ? 15.041 -17.638 -13.739 1.00 81.00 205 HIS A O 1
ATOM 1603 N N . PRO A 1 206 ? 13.788 -17.857 -11.885 1.00 74.69 206 PRO A N 1
ATOM 1604 C CA . PRO A 1 206 ? 12.524 -17.703 -12.596 1.00 74.69 206 PRO A CA 1
ATOM 1605 C C . PRO A 1 206 ? 12.360 -16.261 -13.101 1.00 74.69 206 PRO A C 1
ATOM 1607 O O . PRO A 1 206 ? 12.853 -15.308 -12.500 1.00 74.69 206 PRO A O 1
ATOM 1610 N N . VAL A 1 207 ? 11.609 -16.087 -14.191 1.00 70.19 207 VAL A N 1
ATOM 1611 C CA . VAL A 1 207 ? 11.348 -14.761 -14.792 1.00 70.19 207 VAL A CA 1
ATOM 1612 C C . VAL A 1 207 ? 10.577 -13.833 -13.834 1.00 70.19 207 VAL A C 1
ATOM 1614 O O . VAL A 1 207 ? 10.747 -12.606 -13.864 1.00 70.19 207 VAL A O 1
ATOM 1617 N N . ASP A 1 208 ? 9.731 -14.423 -12.985 1.00 76.31 208 ASP A N 1
ATOM 1618 C CA . ASP A 1 208 ? 8.986 -13.757 -11.920 1.00 76.31 208 ASP A CA 1
ATOM 1619 C C . ASP A 1 208 ? 8.614 -14.770 -10.821 1.00 76.31 208 ASP A C 1
ATOM 1621 O O . ASP A 1 208 ? 7.925 -15.750 -11.100 1.00 76.31 208 ASP A O 1
ATOM 1625 N N . ALA A 1 209 ? 9.080 -14.558 -9.587 1.00 78.75 209 ALA A N 1
ATOM 1626 C CA . ALA A 1 209 ? 8.766 -15.401 -8.424 1.00 78.75 209 ALA A CA 1
ATOM 1627 C C . ALA A 1 209 ? 7.815 -14.719 -7.429 1.00 78.75 209 ALA A C 1
ATOM 1629 O O . ALA A 1 209 ? 7.696 -15.152 -6.282 1.00 78.75 209 ALA A O 1
ATOM 1630 N N . ARG A 1 210 ? 7.186 -13.606 -7.818 1.00 86.38 210 ARG A N 1
ATOM 1631 C CA . ARG A 1 210 ? 6.340 -12.829 -6.909 1.00 86.38 210 ARG A CA 1
ATOM 1632 C C . ARG A 1 210 ? 5.032 -13.543 -6.603 1.00 86.38 210 ARG A C 1
ATOM 1634 O O . ARG A 1 210 ? 4.371 -14.066 -7.496 1.00 86.38 210 ARG A O 1
ATOM 1641 N N . ASP A 1 211 ? 4.627 -13.466 -5.340 1.00 87.56 211 ASP A N 1
ATOM 1642 C CA . ASP A 1 211 ? 3.311 -13.907 -4.891 1.00 87.56 211 ASP A CA 1
ATOM 1643 C C . ASP A 1 211 ? 2.429 -12.686 -4.605 1.00 87.56 211 ASP A C 1
ATOM 1645 O O . ASP A 1 211 ? 2.573 -12.006 -3.586 1.00 87.56 211 ASP A O 1
ATOM 1649 N N . PHE A 1 212 ? 1.517 -12.393 -5.531 1.00 89.38 212 PHE A N 1
ATOM 1650 C CA . PHE A 1 212 ? 0.587 -11.268 -5.431 1.00 89.38 212 PHE A CA 1
ATOM 1651 C C . PHE A 1 212 ? -0.651 -11.575 -4.577 1.00 89.38 212 PHE A C 1
ATOM 1653 O O . PHE A 1 212 ? -1.392 -10.652 -4.226 1.00 89.38 212 PHE A O 1
ATOM 1660 N N . SER A 1 213 ? -0.862 -12.839 -4.185 1.00 92.56 213 SER A N 1
ATOM 1661 C CA . SER A 1 213 ? -1.988 -13.231 -3.327 1.00 92.56 213 SER A CA 1
ATOM 1662 C C . SER A 1 213 ? -1.924 -12.564 -1.950 1.00 92.56 213 SER A C 1
ATOM 1664 O O . SER A 1 213 ? -2.959 -12.222 -1.381 1.00 92.56 213 SER A O 1
ATOM 1666 N N . ILE A 1 214 ? -0.714 -12.275 -1.460 1.00 95.06 214 ILE A N 1
ATOM 1667 C CA . ILE A 1 214 ? -0.486 -11.515 -0.226 1.00 95.06 214 ILE A CA 1
ATOM 1668 C C . ILE A 1 214 ? -1.048 -10.098 -0.356 1.00 95.06 214 ILE A C 1
ATOM 1670 O O . ILE A 1 214 ? -1.746 -9.617 0.534 1.00 95.06 214 ILE A O 1
ATOM 1674 N N . GLY A 1 215 ? -0.786 -9.428 -1.483 1.00 95.88 215 GLY A N 1
ATOM 1675 C CA . GLY A 1 215 ? -1.274 -8.068 -1.704 1.00 95.88 215 GLY A CA 1
ATOM 1676 C C . GLY A 1 215 ? -2.799 -8.003 -1.750 1.00 95.88 215 GLY A C 1
ATOM 1677 O O . GLY A 1 215 ? -3.401 -7.121 -1.144 1.00 95.88 215 GLY A O 1
ATOM 1678 N N . LYS A 1 216 ? -3.425 -8.992 -2.392 1.00 95.38 216 LYS A N 1
ATOM 1679 C CA . LYS A 1 216 ? -4.879 -9.185 -2.393 1.00 95.38 216 LYS A CA 1
ATOM 1680 C C . LYS A 1 216 ? -5.436 -9.398 -0.982 1.00 95.38 216 LYS A C 1
ATOM 1682 O O . LYS A 1 216 ? -6.396 -8.731 -0.607 1.00 95.38 216 LYS A O 1
ATOM 1687 N N . ALA A 1 217 ? -4.818 -10.269 -0.185 1.00 96.44 217 ALA A N 1
ATOM 1688 C CA . ALA A 1 217 ? -5.237 -10.513 1.194 1.00 96.44 217 ALA A CA 1
ATOM 1689 C C . ALA A 1 217 ? -5.147 -9.244 2.063 1.00 96.44 217 ALA A C 1
ATOM 1691 O O . ALA A 1 217 ? -6.058 -8.972 2.842 1.00 96.44 217 ALA A O 1
ATOM 1692 N N . ILE A 1 218 ? -4.106 -8.423 1.877 1.00 98.06 218 ILE A N 1
ATOM 1693 C CA . ILE A 1 218 ? -3.964 -7.121 2.551 1.00 98.06 218 ILE A CA 1
ATOM 1694 C C . ILE A 1 218 ? -5.097 -6.163 2.155 1.00 98.06 218 ILE A C 1
ATOM 1696 O O . ILE A 1 218 ? -5.693 -5.537 3.026 1.00 98.06 218 ILE A O 1
ATOM 1700 N N . ILE A 1 219 ? -5.435 -6.062 0.864 1.00 97.81 219 ILE A N 1
ATOM 1701 C CA . ILE A 1 219 ? -6.547 -5.215 0.383 1.00 97.81 219 ILE A CA 1
ATOM 1702 C C . ILE A 1 219 ? -7.873 -5.644 1.030 1.00 97.81 219 ILE A C 1
ATOM 1704 O O . ILE A 1 219 ? -8.634 -4.795 1.497 1.00 97.81 219 ILE A O 1
ATOM 1708 N N . MET A 1 220 ? -8.122 -6.955 1.125 1.00 96.44 220 MET A N 1
ATOM 1709 C CA . MET A 1 220 ? -9.317 -7.493 1.786 1.00 96.44 220 MET A CA 1
ATOM 1710 C C . MET A 1 220 ? -9.347 -7.203 3.285 1.00 96.44 220 MET A C 1
ATOM 1712 O O . MET A 1 220 ? -10.412 -6.908 3.832 1.00 96.44 220 MET A O 1
ATOM 1716 N N . ASP A 1 221 ? -8.200 -7.304 3.960 1.00 97.94 221 ASP A N 1
ATOM 1717 C CA . ASP A 1 221 ? -8.109 -6.986 5.381 1.00 97.94 221 ASP A CA 1
ATOM 1718 C C . ASP A 1 221 ? -8.355 -5.496 5.639 1.00 97.94 221 ASP A C 1
ATOM 1720 O O . ASP A 1 221 ? -9.011 -5.159 6.615 1.00 97.94 221 ASP A O 1
ATOM 1724 N N . LEU A 1 222 ? -7.947 -4.607 4.730 1.00 98.31 222 LEU A N 1
ATOM 1725 C CA . LEU A 1 222 ? -8.277 -3.175 4.772 1.00 98.31 222 LEU A CA 1
ATOM 1726 C C . LEU A 1 222 ? -9.751 -2.863 4.455 1.00 98.31 222 LEU A C 1
ATOM 1728 O O . LEU A 1 222 ? -10.148 -1.701 4.491 1.00 98.31 222 LEU A O 1
ATOM 1732 N N . GLY A 1 223 ? -10.563 -3.874 4.130 1.00 96.56 223 GLY A N 1
ATOM 1733 C CA . GLY A 1 223 ? -11.989 -3.717 3.848 1.00 96.56 223 GLY A CA 1
ATOM 1734 C C . GLY A 1 223 ? -12.317 -3.119 2.478 1.00 96.56 223 GLY A C 1
ATOM 1735 O O . GLY A 1 223 ? -13.461 -2.736 2.258 1.00 96.56 223 GLY A O 1
ATOM 1736 N N . ILE A 1 224 ? -11.355 -3.057 1.556 1.00 97.69 224 ILE A N 1
ATOM 1737 C CA . ILE A 1 224 ? -11.540 -2.488 0.215 1.00 97.69 224 ILE A CA 1
ATOM 1738 C C . ILE A 1 224 ? -12.126 -3.553 -0.720 1.00 97.69 224 ILE A C 1
ATOM 1740 O O . ILE A 1 224 ? -11.555 -4.640 -0.836 1.00 97.69 224 ILE A O 1
ATOM 1744 N N . SER A 1 225 ? -13.222 -3.227 -1.418 1.00 96.25 225 SER A N 1
ATOM 1745 C CA . SER A 1 225 ? -13.868 -4.145 -2.376 1.00 96.25 225 SER A CA 1
ATOM 1746 C C . SER A 1 225 ? -13.775 -3.653 -3.824 1.00 96.25 225 SER A C 1
ATOM 1748 O O . SER A 1 225 ? -13.450 -4.438 -4.714 1.00 96.25 225 SER A O 1
ATOM 1750 N N . ASN A 1 226 ? -13.981 -2.355 -4.078 1.00 97.44 226 ASN A N 1
ATOM 1751 C CA . ASN A 1 226 ? -13.849 -1.771 -5.418 1.00 97.44 226 ASN A CA 1
ATOM 1752 C C . ASN A 1 226 ? -12.488 -1.072 -5.587 1.00 97.44 226 ASN A C 1
ATOM 1754 O O . ASN A 1 226 ? -12.173 -0.101 -4.899 1.00 97.44 226 ASN A O 1
ATOM 1758 N N . VAL A 1 227 ? -11.676 -1.563 -6.526 1.00 97.88 227 VAL A N 1
ATOM 1759 C CA . VAL A 1 227 ? -10.286 -1.134 -6.728 1.00 97.88 227 VAL A CA 1
ATOM 1760 C C . VAL A 1 227 ? -10.110 -0.388 -8.051 1.00 97.88 227 VAL A C 1
ATOM 1762 O O . VAL A 1 227 ? -10.372 -0.933 -9.121 1.00 97.88 227 VAL A O 1
ATOM 1765 N N . ARG A 1 228 ? -9.579 0.835 -7.978 1.00 98.00 228 ARG A N 1
ATOM 1766 C CA . ARG A 1 228 ? -8.968 1.558 -9.102 1.00 98.00 228 ARG A CA 1
ATOM 1767 C C . ARG A 1 228 ? -7.465 1.276 -9.071 1.00 98.00 228 ARG A C 1
ATOM 1769 O O . ARG A 1 228 ? -6.747 1.809 -8.224 1.00 98.00 228 ARG A O 1
ATOM 1776 N N . LEU A 1 229 ? -6.979 0.382 -9.926 1.00 97.94 229 LEU A N 1
ATOM 1777 C CA . LEU A 1 229 ? -5.622 -0.156 -9.829 1.00 97.94 229 LEU A CA 1
ATOM 1778 C C . LEU A 1 229 ? -4.608 0.677 -10.629 1.00 97.94 229 LEU A C 1
ATOM 1780 O O . LEU A 1 229 ? -4.671 0.733 -11.855 1.00 97.94 229 LEU A O 1
ATOM 1784 N N . LEU A 1 230 ? -3.610 1.235 -9.941 1.00 97.25 230 LEU A N 1
ATOM 1785 C CA . LEU A 1 230 ? -2.462 1.945 -10.517 1.00 97.25 230 LEU A CA 1
ATOM 1786 C C . LEU A 1 230 ? -1.440 0.962 -11.118 1.00 97.25 230 LEU A C 1
ATOM 1788 O O . LEU A 1 230 ? -0.467 0.561 -10.459 1.00 97.25 230 LEU A O 1
ATOM 1792 N N . THR A 1 231 ? -1.636 0.551 -12.375 1.00 94.12 231 THR A N 1
ATOM 1793 C CA . THR A 1 231 ? -0.785 -0.452 -13.040 1.00 94.12 231 THR A CA 1
ATOM 1794 C C . THR A 1 231 ? -0.705 -0.302 -14.562 1.00 94.12 231 THR A C 1
ATOM 1796 O O . THR A 1 231 ? -1.668 0.055 -15.241 1.00 94.12 231 THR A O 1
ATOM 1799 N N . ASN A 1 232 ? 0.452 -0.693 -15.104 1.00 90.69 232 ASN A N 1
ATOM 1800 C CA . ASN A 1 232 ? 0.632 -0.973 -16.533 1.00 90.69 232 ASN A CA 1
ATOM 1801 C C . ASN A 1 232 ? 0.735 -2.472 -16.831 1.00 90.69 232 ASN A C 1
ATOM 1803 O O . ASN A 1 232 ? 0.755 -2.859 -17.991 1.00 90.69 232 ASN A O 1
ATOM 1807 N N . ASN A 1 233 ? 0.859 -3.317 -15.806 1.00 89.00 233 ASN A N 1
ATOM 1808 C CA . ASN A 1 233 ? 0.936 -4.760 -15.987 1.00 89.00 233 ASN A CA 1
ATOM 1809 C C . ASN A 1 233 ? -0.495 -5.339 -16.010 1.00 89.00 233 ASN A C 1
ATOM 1811 O O . ASN A 1 233 ? -1.165 -5.233 -14.974 1.00 89.00 233 ASN A O 1
ATOM 1815 N N . PRO A 1 234 ? -0.956 -5.930 -17.130 1.00 86.31 234 PRO A N 1
ATOM 1816 C CA . PRO A 1 234 ? -2.275 -6.555 -17.215 1.00 86.31 234 PRO A CA 1
ATOM 1817 C C . PRO A 1 234 ? -2.419 -7.763 -16.279 1.00 86.31 234 PRO A C 1
ATOM 1819 O O . PRO A 1 234 ? -3.491 -7.959 -15.712 1.00 86.31 234 PRO A O 1
ATOM 1822 N N . ASP A 1 235 ? -1.340 -8.498 -15.999 1.00 85.62 235 ASP A N 1
ATOM 1823 C CA . ASP A 1 235 ? -1.370 -9.633 -15.070 1.00 85.62 235 ASP A CA 1
ATOM 1824 C C . ASP A 1 235 ? -1.748 -9.185 -13.657 1.00 85.62 235 ASP A C 1
ATOM 1826 O O . ASP A 1 235 ? -2.478 -9.880 -12.957 1.00 85.62 235 ASP A O 1
ATOM 1830 N N . LYS A 1 236 ? -1.319 -7.984 -13.237 1.00 85.06 236 LYS A N 1
ATOM 1831 C CA . LYS A 1 236 ? -1.702 -7.430 -11.926 1.00 85.06 236 LYS A CA 1
ATOM 1832 C C . LYS A 1 236 ? -3.200 -7.148 -11.823 1.00 85.06 236 LYS A C 1
ATOM 1834 O O . LYS A 1 236 ? -3.726 -7.163 -10.716 1.00 85.06 236 LYS A O 1
ATOM 1839 N N . ILE A 1 237 ? -3.866 -6.875 -12.945 1.00 87.31 237 ILE A N 1
ATOM 1840 C CA . ILE A 1 237 ? -5.313 -6.640 -12.989 1.00 87.31 237 ILE A CA 1
ATOM 1841 C C . ILE A 1 237 ? -6.025 -7.962 -12.710 1.00 87.31 237 ILE A C 1
ATOM 1843 O O . ILE A 1 237 ? -6.749 -8.068 -11.728 1.00 87.31 237 ILE A O 1
ATOM 1847 N N . ALA A 1 238 ? -5.714 -9.004 -13.485 1.00 85.56 238 ALA A N 1
ATOM 1848 C CA . ALA A 1 238 ? -6.289 -10.332 -13.272 1.00 85.56 238 ALA A CA 1
ATOM 1849 C C . ALA A 1 238 ? -5.970 -10.884 -11.871 1.00 85.56 238 ALA A C 1
ATOM 1851 O O . ALA A 1 238 ? -6.786 -11.546 -11.235 1.00 85.56 238 ALA A O 1
ATOM 1852 N N . GLN A 1 239 ? -4.774 -10.595 -11.355 1.00 85.69 239 GLN A N 1
ATOM 1853 C CA . GLN A 1 239 ? -4.345 -11.102 -10.060 1.00 85.69 239 GLN A CA 1
ATOM 1854 C C . GLN A 1 239 ? -4.917 -10.339 -8.867 1.00 85.69 239 GLN A C 1
ATOM 1856 O O . GLN A 1 239 ? -4.932 -10.930 -7.790 1.00 85.69 239 GLN A O 1
ATOM 1861 N N . VAL A 1 240 ? -5.378 -9.087 -9.002 1.00 89.62 240 VAL A N 1
ATOM 1862 C CA . VAL A 1 240 ? -6.018 -8.367 -7.881 1.00 89.62 240 VAL A CA 1
ATOM 1863 C C . VAL A 1 240 ? -7.463 -8.817 -7.665 1.00 89.62 240 VAL A C 1
ATOM 1865 O O . VAL A 1 240 ? -7.930 -8.829 -6.529 1.00 89.62 240 VAL A O 1
ATOM 1868 N N . GLU A 1 241 ? -8.150 -9.242 -8.725 1.00 90.94 241 GLU A N 1
ATOM 1869 C CA . GLU A 1 241 ? -9.551 -9.660 -8.664 1.00 90.94 241 GLU A CA 1
ATOM 1870 C C . GLU A 1 241 ? -9.741 -10.933 -7.835 1.00 90.94 241 GLU A C 1
ATOM 1872 O O . GLU A 1 241 ? -8.944 -11.876 -7.884 1.00 90.94 241 GLU A O 1
ATOM 1877 N N . TYR A 1 242 ? -10.793 -10.953 -7.019 1.00 91.25 242 TYR A N 1
ATOM 1878 C CA . TYR A 1 242 ? -11.133 -12.099 -6.182 1.00 91.25 242 TYR A CA 1
ATOM 1879 C C . TYR A 1 242 ? -12.620 -12.107 -5.887 1.00 91.25 242 TYR A C 1
ATOM 1881 O O . TYR A 1 242 ? -13.074 -11.521 -4.904 1.00 91.25 242 TYR A O 1
ATOM 1889 N N . GLU A 1 243 ? -13.395 -12.739 -6.756 1.00 86.50 243 GLU A N 1
ATOM 1890 C CA . GLU A 1 243 ? -14.845 -12.705 -6.642 1.00 86.50 243 GLU A CA 1
ATOM 1891 C C . GLU A 1 243 ? -15.368 -13.466 -5.409 1.00 86.50 243 GLU A C 1
ATOM 1893 O O . GLU A 1 243 ? -14.822 -14.507 -5.034 1.00 86.50 243 GLU A O 1
ATOM 1898 N N . PRO A 1 244 ? -16.439 -12.968 -4.759 1.00 86.06 244 PRO A N 1
ATOM 1899 C CA . PRO A 1 244 ? -17.109 -11.678 -4.984 1.00 86.06 244 PRO A CA 1
ATOM 1900 C C . PRO A 1 244 ? -16.507 -10.518 -4.155 1.00 86.06 244 PRO A C 1
ATOM 1902 O O . PRO A 1 244 ? -17.147 -9.486 -3.993 1.00 86.06 244 PRO A O 1
ATOM 1905 N N . ARG A 1 245 ? -15.319 -10.689 -3.559 1.00 90.44 245 ARG A N 1
ATOM 1906 C CA . ARG A 1 245 ? -14.782 -9.805 -2.508 1.00 90.44 245 ARG A CA 1
ATOM 1907 C C . ARG A 1 245 ? -13.961 -8.616 -3.016 1.00 90.44 245 ARG A C 1
ATOM 1909 O O . ARG A 1 245 ? -13.964 -7.591 -2.352 1.00 90.44 245 ARG A O 1
ATOM 1916 N N . ILE A 1 246 ? -13.242 -8.747 -4.134 1.00 93.56 246 ILE A N 1
ATOM 1917 C CA . ILE A 1 246 ? -12.487 -7.650 -4.765 1.00 93.56 246 ILE A CA 1
ATOM 1918 C C . ILE A 1 246 ? -12.792 -7.600 -6.260 1.00 93.56 246 ILE A C 1
ATOM 1920 O O . ILE A 1 246 ? -12.646 -8.610 -6.951 1.00 93.56 246 ILE A O 1
ATOM 1924 N N . ARG A 1 247 ? -13.121 -6.404 -6.757 1.00 95.44 247 ARG A N 1
ATOM 1925 C CA . ARG A 1 247 ? -13.329 -6.095 -8.177 1.00 95.44 247 ARG A CA 1
ATOM 1926 C C . ARG A 1 247 ? -12.389 -4.979 -8.623 1.00 95.44 247 ARG A C 1
ATOM 1928 O O . ARG A 1 247 ? -12.307 -3.940 -7.964 1.00 95.44 247 ARG A O 1
ATOM 1935 N N . CYS A 1 248 ? -11.710 -5.160 -9.754 1.00 95.44 248 CYS A N 1
ATOM 1936 C CA . CYS A 1 248 ? -10.938 -4.090 -10.377 1.00 95.44 248 CYS A CA 1
ATOM 1937 C C . CYS A 1 248 ? -11.869 -3.249 -11.262 1.00 95.44 248 CYS A C 1
ATOM 1939 O O . CYS A 1 248 ? -12.109 -3.577 -12.418 1.00 95.44 248 CYS A O 1
ATOM 1941 N N . VAL A 1 249 ? -12.408 -2.157 -10.718 1.00 96.56 249 VAL A N 1
ATOM 1942 C CA . VAL A 1 249 ? -13.402 -1.319 -11.414 1.00 96.56 249 VAL A CA 1
ATOM 1943 C C . VAL A 1 249 ? -12.780 -0.370 -12.441 1.00 96.56 249 VAL A C 1
ATOM 1945 O O . VAL A 1 249 ? -13.461 0.091 -13.351 1.00 96.56 249 VAL A O 1
ATOM 1948 N N . GLU A 1 250 ? -11.487 -0.073 -12.308 1.00 96.19 250 GLU A N 1
ATOM 1949 C CA . GLU A 1 250 ? -10.762 0.814 -13.216 1.00 96.19 250 GLU A CA 1
ATOM 1950 C C . GLU A 1 250 ? -9.274 0.462 -13.215 1.00 96.19 250 GLU A C 1
ATOM 1952 O O . GLU A 1 250 ? -8.673 0.246 -12.162 1.00 96.19 250 GLU A O 1
ATOM 1957 N N . ARG A 1 251 ? -8.649 0.466 -14.393 1.00 95.31 251 ARG A N 1
ATOM 1958 C CA . ARG A 1 251 ? -7.189 0.479 -14.519 1.00 95.31 251 ARG A CA 1
ATOM 1959 C C . ARG A 1 251 ? -6.724 1.918 -14.703 1.00 95.31 251 ARG A C 1
ATOM 1961 O O . ARG A 1 251 ? -7.040 2.535 -15.716 1.00 95.31 251 ARG A O 1
ATOM 1968 N N . VAL A 1 252 ? -5.894 2.402 -13.786 1.00 95.56 252 VAL A N 1
ATOM 1969 C CA . VAL A 1 252 ? -5.273 3.727 -13.864 1.00 95.56 252 VAL A CA 1
ATOM 1970 C C . VAL A 1 252 ? -3.831 3.575 -14.372 1.00 95.56 252 VAL A C 1
ATOM 1972 O O . VAL A 1 252 ? -3.027 2.892 -13.727 1.00 95.56 252 VAL A O 1
ATOM 1975 N N . PRO A 1 253 ? -3.479 4.145 -15.540 1.00 92.69 253 PRO A N 1
ATOM 1976 C CA . PRO A 1 253 ? -2.157 3.976 -16.135 1.00 92.69 253 PRO A CA 1
ATOM 1977 C C . PRO A 1 253 ? -1.066 4.715 -15.347 1.00 92.69 253 PRO A C 1
ATOM 1979 O O . PRO A 1 253 ? -1.257 5.834 -14.884 1.00 92.69 253 PRO A O 1
ATOM 1982 N N . MET A 1 254 ? 0.117 4.106 -15.263 1.00 90.75 254 MET A N 1
ATOM 1983 C CA . MET A 1 254 ? 1.309 4.643 -14.594 1.00 90.75 254 MET A CA 1
ATOM 1984 C C . MET A 1 254 ? 2.408 4.933 -15.623 1.00 90.75 254 MET A C 1
ATOM 1986 O O . MET A 1 254 ? 3.470 4.308 -15.607 1.00 90.75 254 MET A O 1
ATOM 1990 N N . VAL A 1 255 ? 2.112 5.820 -16.571 1.00 86.38 255 VAL A N 1
ATOM 1991 C CA . VAL A 1 255 ? 3.036 6.221 -17.648 1.00 86.38 255 VAL A CA 1
ATOM 1992 C C . VAL A 1 255 ? 4.312 6.857 -17.059 1.00 86.38 255 VAL A C 1
ATOM 1994 O O . VAL A 1 255 ? 4.192 7.621 -16.100 1.00 86.38 255 VAL A O 1
ATOM 1997 N N . PRO A 1 256 ? 5.515 6.557 -17.580 1.00 84.69 256 PRO A N 1
ATOM 1998 C CA . PRO A 1 256 ? 6.736 7.259 -17.189 1.00 84.69 256 PRO A CA 1
ATOM 1999 C C . PRO A 1 256 ? 6.588 8.777 -17.340 1.00 84.69 256 PRO A C 1
ATOM 2001 O O . PRO A 1 256 ? 6.086 9.254 -18.359 1.00 84.69 256 PRO A O 1
ATOM 2004 N N . ILE A 1 257 ? 7.007 9.539 -16.331 1.00 83.31 257 ILE A N 1
ATOM 2005 C CA . ILE A 1 257 ? 6.822 10.996 -16.284 1.00 83.31 257 ILE A CA 1
ATOM 2006 C C . ILE A 1 257 ? 7.542 11.660 -17.455 1.00 83.31 257 ILE A C 1
ATOM 2008 O O . ILE A 1 257 ? 6.980 12.555 -18.087 1.00 83.31 257 ILE A O 1
ATOM 2012 N N . HIS A 1 258 ? 8.736 11.177 -17.805 1.00 82.75 258 HIS A N 1
ATOM 2013 C CA . HIS A 1 258 ? 9.549 11.759 -18.873 1.00 82.75 258 HIS A CA 1
ATOM 2014 C C . HIS A 1 258 ? 8.950 11.594 -20.277 1.00 82.75 258 HIS A C 1
ATOM 2016 O O . HIS A 1 258 ? 9.369 12.295 -21.200 1.00 82.75 258 HIS A O 1
ATOM 2022 N N . TRP A 1 259 ? 7.970 10.698 -20.449 1.00 82.62 259 TRP A N 1
ATOM 2023 C CA . TRP A 1 259 ? 7.181 10.575 -21.682 1.00 82.62 259 TRP A CA 1
ATOM 2024 C C . TRP A 1 259 ? 6.080 11.633 -21.782 1.00 82.62 259 TRP A C 1
ATOM 2026 O O . TRP A 1 259 ? 5.637 11.964 -22.878 1.00 82.62 259 TRP A O 1
ATOM 2036 N N . THR A 1 260 ? 5.627 12.159 -20.644 1.00 78.50 260 THR A N 1
ATOM 2037 C CA . THR A 1 260 ? 4.557 13.164 -20.566 1.00 78.50 260 THR A CA 1
ATOM 2038 C C . THR A 1 260 ? 5.069 14.580 -20.305 1.00 78.50 260 THR A C 1
ATOM 2040 O O . THR A 1 260 ? 4.382 15.541 -20.633 1.00 78.50 260 THR A O 1
ATOM 2043 N N . ASN A 1 261 ? 6.271 14.726 -19.747 1.00 79.00 261 ASN A N 1
ATOM 2044 C CA . ASN A 1 261 ? 6.895 16.007 -19.444 1.00 79.00 261 ASN A CA 1
ATOM 2045 C C . ASN A 1 261 ? 8.389 15.943 -19.778 1.00 79.00 261 ASN A C 1
ATOM 2047 O O . ASN A 1 261 ? 9.134 15.145 -19.217 1.00 79.00 261 ASN A O 1
ATOM 2051 N N . GLU A 1 262 ? 8.851 16.795 -20.694 1.00 75.50 262 GLU A N 1
ATOM 2052 C CA . GLU A 1 262 ? 10.244 16.757 -21.145 1.00 75.50 262 GLU A CA 1
ATOM 2053 C C . GLU A 1 262 ? 11.253 17.261 -20.102 1.00 75.50 262 GLU A C 1
ATOM 2055 O O . GLU A 1 262 ? 12.439 16.943 -20.214 1.00 75.50 262 GLU A O 1
ATOM 2060 N N . ASN A 1 263 ? 10.806 18.003 -19.093 1.00 79.44 263 ASN A N 1
ATOM 2061 C CA . ASN A 1 263 ? 11.670 18.599 -18.075 1.00 79.44 263 ASN A CA 1
ATOM 2062 C C . ASN A 1 263 ? 11.667 17.818 -16.752 1.00 79.44 263 ASN A C 1
ATOM 2064 O O . ASN A 1 263 ? 12.365 18.202 -15.816 1.00 79.44 263 ASN A O 1
ATOM 2068 N N . GLU A 1 264 ? 10.901 16.728 -16.668 1.00 80.44 264 GLU A N 1
ATOM 2069 C CA . GLU A 1 264 ? 10.733 15.922 -15.459 1.00 80.44 264 GLU A CA 1
ATOM 2070 C C . GLU A 1 264 ? 10.924 14.425 -15.741 1.00 80.44 264 GLU A C 1
ATOM 2072 O O . GLU A 1 264 ? 10.947 13.976 -16.887 1.00 80.44 264 GLU A O 1
ATOM 2077 N N . GLY A 1 265 ? 11.059 13.643 -14.669 1.00 81.81 265 GLY A N 1
ATOM 2078 C CA . GLY A 1 265 ? 11.274 12.201 -14.738 1.00 81.81 265 GLY A CA 1
ATOM 2079 C C . GLY A 1 265 ? 12.715 11.798 -15.056 1.00 81.81 265 GLY A C 1
ATOM 2080 O O . GLY A 1 265 ? 13.617 12.625 -15.215 1.00 81.81 265 GLY A O 1
ATOM 2081 N N . ILE A 1 266 ? 12.950 10.489 -15.103 1.00 83.06 266 ILE A N 1
ATOM 2082 C CA . ILE A 1 266 ? 14.287 9.925 -15.317 1.00 83.06 266 ILE A CA 1
ATOM 2083 C C . ILE A 1 266 ? 14.509 9.678 -16.811 1.00 83.06 266 ILE A C 1
ATOM 2085 O O . ILE A 1 266 ? 13.833 8.851 -17.414 1.00 83.06 266 ILE A O 1
ATOM 2089 N N . LYS A 1 267 ? 15.515 10.336 -17.397 1.00 83.56 267 LYS A N 1
ATOM 2090 C CA . LYS A 1 267 ? 15.956 10.105 -18.781 1.00 83.56 267 LYS A CA 1
ATOM 2091 C C . LYS A 1 267 ? 17.343 9.470 -18.795 1.00 83.56 267 LYS A C 1
ATOM 2093 O O .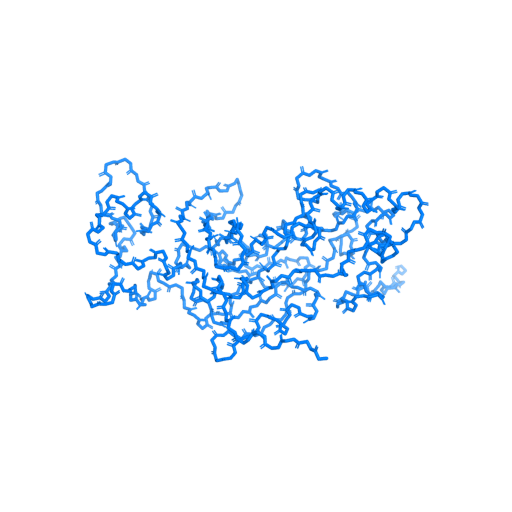 LYS A 1 267 ? 18.325 10.108 -18.423 1.00 83.56 267 LYS A O 1
ATOM 2098 N N . SER A 1 268 ? 17.432 8.218 -19.229 1.00 86.06 268 SER A N 1
ATOM 2099 C CA . SER A 1 268 ? 18.696 7.482 -19.354 1.00 86.06 268 SER A CA 1
ATOM 2100 C C . SER A 1 268 ? 18.593 6.410 -20.444 1.00 86.06 268 SER A C 1
ATOM 2102 O O . SER A 1 268 ? 17.499 6.048 -20.870 1.00 86.06 268 SER A O 1
ATOM 2104 N N . LYS A 1 269 ? 19.718 5.872 -20.924 1.00 85.50 269 LYS A N 1
ATOM 2105 C CA . LYS A 1 269 ? 19.664 4.752 -21.886 1.00 85.50 269 LYS A CA 1
ATOM 2106 C C . LYS A 1 269 ? 19.173 3.473 -21.209 1.00 85.50 269 LYS A C 1
ATOM 2108 O O . LYS A 1 269 ? 18.496 2.651 -21.822 1.00 85.50 269 LYS A O 1
ATOM 2113 N N . GLU A 1 270 ? 19.514 3.325 -19.937 1.00 85.56 270 GLU A N 1
ATOM 2114 C CA . GLU A 1 270 ? 19.189 2.188 -19.094 1.00 85.56 270 GLU A CA 1
ATOM 2115 C C . GLU A 1 270 ? 17.677 2.085 -18.858 1.00 85.56 270 GLU A C 1
ATOM 2117 O O . GLU A 1 270 ? 17.112 1.001 -19.016 1.00 85.56 270 GLU A O 1
ATOM 2122 N N . ILE A 1 271 ? 17.003 3.201 -18.545 1.00 85.94 271 ILE A N 1
ATOM 2123 C CA . ILE A 1 271 ? 15.551 3.204 -18.327 1.00 85.94 271 ILE A CA 1
ATOM 2124 C C . ILE A 1 271 ? 14.793 2.910 -19.623 1.00 85.94 271 ILE A C 1
ATOM 2126 O O . ILE A 1 271 ? 13.843 2.133 -19.593 1.00 85.94 271 ILE A O 1
ATOM 2130 N N . GLU A 1 272 ? 15.248 3.432 -20.766 1.00 85.44 272 GLU A N 1
ATOM 2131 C CA . GLU A 1 272 ? 14.631 3.145 -22.066 1.00 85.44 272 GLU A CA 1
ATOM 2132 C C . GLU A 1 272 ? 14.748 1.662 -22.434 1.00 85.44 272 GLU A C 1
ATOM 2134 O O . GLU A 1 272 ? 13.761 1.028 -22.809 1.00 85.44 272 GLU A O 1
ATOM 2139 N N . GLY A 1 273 ? 15.929 1.058 -22.250 1.00 83.75 273 GLY A N 1
ATOM 2140 C CA . GLY A 1 273 ? 16.112 -0.383 -22.458 1.00 83.75 273 GLY A CA 1
ATOM 2141 C C . GLY A 1 273 ? 15.223 -1.232 -21.540 1.00 83.75 273 GLY A C 1
ATOM 2142 O O . GLY A 1 273 ? 14.636 -2.237 -21.962 1.00 83.75 273 GLY A O 1
ATOM 2143 N N . TYR A 1 274 ? 15.063 -0.800 -20.290 1.00 82.94 274 TYR A N 1
ATOM 2144 C CA . TYR A 1 274 ? 14.195 -1.450 -19.315 1.00 82.94 274 TYR A CA 1
ATOM 2145 C C . TYR A 1 274 ? 12.700 -1.333 -19.672 1.00 82.94 274 TYR A C 1
ATOM 2147 O O . TYR A 1 274 ? 11.979 -2.337 -19.651 1.00 82.94 274 TYR A O 1
ATOM 2155 N N . LEU A 1 275 ? 12.227 -0.138 -20.037 1.00 84.06 275 LEU A N 1
ATOM 2156 C CA . LEU A 1 275 ? 10.843 0.110 -20.456 1.00 84.06 275 LEU A CA 1
ATOM 2157 C C . LEU A 1 275 ? 10.509 -0.652 -21.741 1.00 84.06 275 LEU A C 1
ATOM 2159 O O . LEU A 1 275 ? 9.472 -1.315 -21.810 1.00 84.06 275 LEU A O 1
ATOM 2163 N N . ARG A 1 276 ? 11.430 -0.668 -22.708 1.00 84.00 276 ARG A N 1
ATOM 2164 C CA . ARG A 1 276 ? 11.317 -1.477 -23.924 1.00 84.00 276 ARG A CA 1
ATOM 2165 C C . ARG A 1 276 ? 11.134 -2.958 -23.602 1.00 84.00 276 ARG A C 1
ATOM 2167 O O . ARG A 1 276 ? 10.228 -3.595 -24.132 1.00 84.00 276 ARG A O 1
ATOM 2174 N N . THR A 1 277 ? 11.927 -3.496 -22.675 1.00 81.00 277 THR A N 1
ATOM 2175 C CA . THR A 1 277 ? 11.796 -4.894 -22.231 1.00 81.00 277 THR A CA 1
ATOM 2176 C C . THR A 1 277 ? 10.420 -5.168 -21.612 1.00 81.00 277 THR A C 1
ATOM 2178 O O . THR A 1 277 ? 9.812 -6.201 -21.903 1.00 81.00 277 THR A O 1
ATOM 2181 N N . LYS A 1 278 ? 9.881 -4.249 -20.795 1.00 81.19 278 LYS A N 1
ATOM 2182 C CA . LYS A 1 278 ? 8.525 -4.385 -20.228 1.00 81.19 278 LYS A CA 1
ATOM 2183 C C . LYS A 1 278 ? 7.442 -4.484 -21.309 1.00 81.19 278 LYS A C 1
ATOM 2185 O O . LYS A 1 278 ? 6.508 -5.269 -21.152 1.00 81.19 278 LYS A O 1
ATOM 2190 N N . ILE A 1 279 ? 7.565 -3.703 -22.378 1.00 84.38 279 ILE A N 1
ATOM 2191 C CA . ILE A 1 279 ? 6.589 -3.651 -23.475 1.00 84.38 279 ILE A CA 1
ATOM 2192 C C . ILE A 1 279 ? 6.737 -4.880 -24.372 1.00 84.38 279 ILE A C 1
ATOM 2194 O O . ILE A 1 279 ? 5.816 -5.685 -24.476 1.00 84.38 279 ILE A O 1
ATOM 2198 N N . GLU A 1 280 ? 7.917 -5.063 -24.967 1.00 83.06 280 GLU A N 1
ATOM 2199 C CA . GLU A 1 280 ? 8.148 -6.054 -26.024 1.00 83.06 280 GLU A CA 1
ATOM 2200 C C . GLU A 1 280 ? 8.186 -7.494 -25.503 1.00 83.06 280 GLU A C 1
ATOM 2202 O O . GLU A 1 280 ? 7.817 -8.422 -26.219 1.00 83.06 280 GLU A O 1
ATOM 2207 N N . ARG A 1 281 ? 8.666 -7.707 -24.269 1.00 78.44 281 ARG A N 1
ATOM 2208 C CA . ARG A 1 281 ? 8.884 -9.057 -23.719 1.00 78.44 281 ARG A CA 1
ATOM 2209 C C . ARG A 1 281 ? 7.896 -9.442 -22.626 1.00 78.44 281 ARG A C 1
ATOM 2211 O O . ARG A 1 281 ? 7.743 -10.629 -22.364 1.00 78.44 281 ARG A O 1
ATOM 2218 N N . MET A 1 282 ? 7.263 -8.469 -21.968 1.00 77.44 282 MET A N 1
ATOM 2219 C CA . MET A 1 282 ? 6.415 -8.707 -20.789 1.00 77.44 282 MET A CA 1
ATOM 2220 C C . MET A 1 282 ? 4.997 -8.144 -20.933 1.00 77.44 282 MET A C 1
ATOM 2222 O O . MET A 1 282 ? 4.279 -8.082 -19.940 1.00 77.44 282 MET A O 1
ATOM 2226 N N . GLY A 1 283 ? 4.607 -7.686 -22.127 1.00 80.19 283 GLY A N 1
ATOM 2227 C CA . GLY A 1 283 ? 3.224 -7.317 -22.443 1.00 80.19 283 GLY A CA 1
ATOM 2228 C C . GLY A 1 283 ? 2.650 -6.155 -21.627 1.00 80.19 283 GLY A C 1
ATOM 2229 O O . GLY A 1 283 ? 1.435 -6.079 -21.451 1.00 80.19 283 GLY A O 1
ATOM 2230 N N . HIS A 1 284 ? 3.488 -5.260 -21.088 1.00 82.75 284 HIS A N 1
ATOM 2231 C CA . HIS A 1 284 ? 2.983 -4.110 -20.335 1.00 82.75 284 HIS A CA 1
ATOM 2232 C C . HIS A 1 284 ? 2.217 -3.150 -21.255 1.00 82.75 284 HIS A C 1
ATOM 2234 O O . HIS A 1 284 ? 2.670 -2.825 -22.349 1.00 82.75 284 HIS A O 1
ATOM 2240 N N . LEU A 1 285 ? 1.088 -2.636 -20.761 1.00 81.88 285 LEU A N 1
ATOM 2241 C CA . LEU A 1 285 ? 0.206 -1.667 -21.421 1.00 81.88 285 LEU A CA 1
ATOM 2242 C C . LEU A 1 285 ? 0.784 -0.243 -21.346 1.00 81.88 285 LEU A C 1
ATOM 2244 O O . LEU A 1 285 ? 0.159 0.672 -20.806 1.00 81.88 285 LEU A O 1
ATOM 2248 N N . LEU A 1 286 ? 2.013 -0.080 -21.828 1.00 80.12 286 LEU A N 1
ATOM 2249 C CA . LEU A 1 286 ? 2.698 1.199 -21.971 1.00 80.12 286 LEU A CA 1
ATOM 2250 C C . LEU A 1 286 ? 2.749 1.556 -23.453 1.00 80.12 286 LEU A C 1
ATOM 2252 O O . LEU A 1 286 ? 3.234 0.775 -24.266 1.00 80.12 286 LEU A O 1
ATOM 2256 N N . GLN A 1 287 ? 2.250 2.738 -23.788 1.00 68.88 287 GLN A N 1
ATOM 2257 C CA . GLN A 1 287 ? 2.392 3.332 -25.110 1.00 68.88 287 GLN A CA 1
ATOM 2258 C C . GLN A 1 287 ? 3.016 4.707 -24.926 1.00 68.88 287 GLN A C 1
ATOM 2260 O O . GLN A 1 287 ? 2.584 5.467 -24.056 1.00 68.88 287 GLN A O 1
ATOM 2265 N N . GLU A 1 288 ? 4.048 5.000 -25.713 1.00 64.38 288 GLU A N 1
ATOM 2266 C CA . GLU A 1 288 ? 4.578 6.354 -25.784 1.00 64.38 288 GLU A CA 1
ATOM 2267 C C . GLU A 1 288 ? 3.496 7.257 -26.402 1.00 64.38 288 GLU A C 1
ATOM 2269 O O . GLU A 1 288 ? 2.877 6.864 -27.400 1.00 64.38 288 GLU A O 1
ATOM 2274 N N . PRO A 1 289 ? 3.207 8.433 -25.816 1.00 60.59 289 PRO A N 1
ATOM 2275 C CA . PRO A 1 289 ? 2.262 9.368 -26.405 1.00 60.59 289 PRO A CA 1
ATOM 2276 C C . PRO A 1 289 ? 2.683 9.721 -27.834 1.00 60.59 289 PRO A C 1
ATOM 2278 O O . PRO A 1 289 ? 3.825 10.111 -28.077 1.00 60.59 289 PRO A O 1
ATOM 2281 N N . ILE A 1 290 ? 1.758 9.610 -28.790 1.00 51.56 290 ILE A N 1
ATOM 2282 C CA . ILE A 1 290 ? 2.027 10.004 -30.175 1.00 51.56 290 ILE A CA 1
ATOM 2283 C C . ILE A 1 290 ? 2.245 11.519 -30.194 1.00 51.56 290 ILE A C 1
ATOM 2285 O O . ILE A 1 290 ? 1.301 12.290 -30.013 1.00 51.56 290 ILE A O 1
ATOM 2289 N N . LYS A 1 291 ? 3.484 11.956 -30.441 1.00 52.06 291 LYS A N 1
ATOM 2290 C CA . LYS A 1 291 ? 3.777 13.359 -30.744 1.00 52.06 291 LYS A CA 1
ATOM 2291 C C . LYS A 1 291 ? 3.250 13.663 -32.142 1.00 52.06 291 LYS A C 1
ATOM 2293 O O . LYS A 1 291 ? 3.909 13.395 -33.144 1.00 52.06 291 LYS A O 1
ATOM 2298 N N . LEU A 1 292 ? 2.034 14.196 -32.216 1.00 41.28 292 LEU A N 1
ATOM 2299 C CA . LEU A 1 292 ? 1.530 14.778 -33.451 1.00 41.28 292 LEU A CA 1
ATOM 2300 C C . LEU A 1 292 ? 2.356 16.036 -33.727 1.00 41.28 292 LEU A C 1
ATOM 2302 O O . LEU A 1 292 ? 2.285 17.002 -32.971 1.00 41.28 292 LEU A O 1
ATOM 2306 N N . HIS A 1 293 ? 3.157 16.026 -34.794 1.00 46.56 293 HIS A N 1
ATOM 2307 C CA . HIS A 1 293 ? 3.741 17.252 -35.320 1.00 46.56 293 HIS A CA 1
ATOM 2308 C C . HIS A 1 293 ? 2.601 18.109 -35.868 1.00 46.56 293 HIS A C 1
ATOM 2310 O O . HIS A 1 293 ? 2.230 17.998 -37.034 1.00 46.56 293 HIS A O 1
ATOM 2316 N N . THR A 1 294 ? 2.011 18.957 -35.032 1.00 46.44 294 THR A N 1
ATOM 2317 C CA . THR A 1 294 ? 1.310 20.122 -35.552 1.00 46.44 294 THR A CA 1
ATOM 2318 C C . THR A 1 294 ? 2.391 21.066 -36.049 1.00 46.44 294 THR A C 1
ATOM 2320 O O . THR A 1 294 ? 3.045 21.747 -35.262 1.00 46.44 294 THR A O 1
ATOM 2323 N N . THR A 1 295 ? 2.627 21.061 -37.357 1.00 43.81 295 THR A N 1
ATOM 2324 C CA . THR A 1 295 ? 3.210 22.205 -38.053 1.00 43.81 295 THR A CA 1
ATOM 2325 C C . THR A 1 295 ? 2.279 23.389 -37.817 1.00 43.81 295 THR A C 1
ATOM 2327 O O . THR A 1 295 ? 1.304 23.584 -38.534 1.00 43.81 295 THR A O 1
ATOM 2330 N N . THR A 1 296 ? 2.530 24.138 -36.753 1.00 44.28 296 THR A N 1
ATOM 2331 C CA . THR A 1 296 ? 2.103 25.530 -36.663 1.00 44.28 296 THR A CA 1
ATOM 2332 C C . THR A 1 296 ? 3.249 26.363 -37.209 1.00 44.28 296 THR A C 1
ATOM 2334 O O . THR A 1 296 ? 4.307 26.437 -36.582 1.00 44.28 296 THR A O 1
ATOM 2337 N N . GLU A 1 297 ? 3.032 26.863 -38.426 1.00 39.19 297 GLU A N 1
ATOM 2338 C CA . GLU A 1 297 ? 3.730 28.012 -39.014 1.00 39.19 297 GLU A CA 1
ATOM 2339 C C . GLU A 1 297 ? 3.736 29.220 -38.066 1.00 39.19 297 GLU A C 1
ATOM 2341 O O . GLU A 1 297 ? 2.747 29.390 -37.310 1.00 39.19 297 GLU A O 1
#

Radius of gyration: 20.95 Å; chains: 1; bounding box: 49×55×68 Å